Protein AF-0000000068884501 (afdb_homodimer)

Sequence (210 aa):
MEGAQFRGKSGLLCRYDFVLPFTSKQTERFCTSITRPSQRLISSTLFSWEDTQTARKTPSELVVFLNDSDRRIDNQLITALEKYNAYPIKWSEREFKENLYKLASMEGAQFRGKSGLLCRYDFVLPFTSKQTERFCTSITRPSQRLISSTLFSWEDTQTARKTPSELVVFLNDSDRRIDNQLITALEKYNAYPIKWSEREFKENLYKLAS

pLDDT: mean 94.39, std 6.7, range [48.19, 98.75]

Organism: Bifidobacterium longum (strain NCC 2705) (NCBI:txid206672)

Radius of gyration: 18.55 Å; Cα contacts (8 Å, |Δi|>4): 389; chains: 2; bounding box: 30×57×46 Å

Secondary structure (DSSP, 8-state):
---EEEE-TTSPEEEESEEEPP-SS--EEEEEEESS--HHHHHHHHHHHHHHHHHH-S-EEEEEEE--SSSPPPHHHHHHHHHTTEEEEEGGGTTSHHHHHHH--/---EEEE-TTSPEEEESEEEPP-SS--EEEEEEESS--HHHHHHHHHHHHHHHHHH-S-EEEEEEE--SSSPPPHHHHHHHHHTTEEEEEGGGTTSHHHHHHH--

Nearest PDB structures (foldseek):
  4djt-assembly1_A  TM=4.435E-01  e=1.266E-01  Encephalitozoon cuniculi GB-M1
  8fij-assembly2_B  TM=5.013E-01  e=1.045E+00  Homo sapiens
  2l5o-assembly1_A  TM=4.208E-01  e=7.034E-01  Neisseria meningitidis serogroup B
  6djl-assembly3_G  TM=6.273E-01  e=4.459E+00  Homo sapiens
  6djl-assembly1_A  TM=5.681E-01  e=5.088E+00  Homo sapiens

Structure (mmCIF, N/CA/C/O backbone):
data_AF-0000000068884501-model_v1
#
loop_
_entity.id
_entity.type
_entity.pdbx_description
1 polymer 'DUF1829 domain-containing protein'
#
loop_
_atom_site.group_PDB
_atom_site.id
_atom_site.type_symbol
_atom_site.label_atom_id
_atom_site.label_alt_id
_atom_site.label_comp_id
_atom_site.label_asym_id
_atom_site.label_entity_id
_atom_site.label_seq_id
_atom_site.pdbx_PDB_ins_code
_atom_site.Cartn_x
_atom_site.Cartn_y
_atom_site.Cartn_z
_atom_site.occupancy
_atom_site.B_iso_or_equiv
_atom_site.auth_seq_id
_atom_site.auth_comp_id
_atom_site.auth_asym_id
_atom_site.auth_atom_id
_atom_site.pdbx_PDB_model_num
ATOM 1 N N . MET A 1 1 ? 11.461 23.469 0.714 1 48.19 1 MET A N 1
ATOM 2 C CA . MET A 1 1 ? 11.906 22.375 1.573 1 48.19 1 MET A CA 1
ATOM 3 C C . MET A 1 1 ? 11.969 21.062 0.797 1 48.19 1 MET A C 1
ATOM 5 O O . MET A 1 1 ? 11.078 20.766 -0.003 1 48.19 1 MET A O 1
ATOM 9 N N . GLU A 1 2 ? 13.078 20.453 0.6 1 68.56 2 GLU A N 1
ATOM 10 C CA . GLU A 1 2 ? 13.32 19.328 -0.296 1 68.56 2 GLU A CA 1
ATOM 11 C C . GLU A 1 2 ? 12.688 18.047 0.239 1 68.56 2 GLU A C 1
ATOM 13 O O . GLU A 1 2 ? 12.547 17.875 1.452 1 68.56 2 GLU A O 1
ATOM 18 N N . GLY A 1 3 ? 11.836 17.406 -0.458 1 88.38 3 GLY A N 1
ATOM 19 C CA . GLY A 1 3 ? 11.227 16.125 -0.133 1 88.38 3 GLY A CA 1
ATOM 20 C C . GLY A 1 3 ? 12.172 15.172 0.584 1 88.38 3 GLY A C 1
ATOM 21 O O . GLY A 1 3 ? 13.391 15.32 0.496 1 88.38 3 GLY A O 1
ATOM 22 N N . ALA A 1 4 ? 11.758 14.469 1.591 1 94.88 4 ALA A N 1
ATOM 23 C CA . ALA A 1 4 ? 12.508 13.461 2.336 1 94.88 4 ALA A CA 1
ATOM 24 C C . ALA A 1 4 ? 12.219 12.062 1.806 1 94.88 4 ALA A C 1
ATOM 26 O O . ALA A 1 4 ? 11.125 11.789 1.323 1 94.88 4 ALA A O 1
ATOM 27 N N . GLN A 1 5 ? 13.312 11.328 1.85 1 96.5 5 GLN A N 1
ATOM 28 C CA . GLN A 1 5 ? 13.18 9.953 1.391 1 96.5 5 GLN A CA 1
ATOM 29 C C . GLN A 1 5 ? 13.727 8.969 2.424 1 96.5 5 GLN A C 1
ATOM 31 O O . GLN A 1 5 ? 14.789 9.203 3.01 1 96.5 5 GLN A O 1
ATOM 36 N N . PHE A 1 6 ? 13.023 7.938 2.646 1 96.38 6 PHE A N 1
ATOM 37 C CA . PHE A 1 6 ? 13.414 6.895 3.59 1 96.38 6 PHE A CA 1
ATOM 38 C C . PHE A 1 6 ? 13.297 5.516 2.953 1 96.38 6 PHE A C 1
ATOM 40 O O . PHE A 1 6 ? 12.445 5.293 2.096 1 96.38 6 PHE A O 1
ATOM 47 N N . ARG A 1 7 ? 14.125 4.562 3.346 1 97 7 ARG A N 1
ATOM 48 C CA . ARG A 1 7 ? 14 3.18 2.896 1 97 7 ARG A CA 1
ATOM 49 C C . ARG A 1 7 ? 13.141 2.367 3.854 1 97 7 ARG A C 1
ATOM 51 O O . ARG A 1 7 ? 13.406 2.318 5.055 1 97 7 ARG A O 1
ATOM 58 N N . GLY A 1 8 ? 12.086 1.786 3.287 1 97.12 8 GLY A N 1
ATOM 59 C CA . GLY A 1 8 ? 11.211 0.971 4.117 1 97.12 8 GLY A CA 1
ATOM 60 C C . GLY A 1 8 ? 11.727 -0.44 4.32 1 97.12 8 GLY A C 1
ATOM 61 O O . GLY A 1 8 ? 12.812 -0.786 3.844 1 97.12 8 GLY A O 1
ATOM 62 N N . LYS A 1 9 ? 10.945 -1.228 5.043 1 97.56 9 LYS A N 1
ATOM 63 C CA . LYS A 1 9 ? 11.258 -2.637 5.262 1 97.56 9 LYS A CA 1
ATOM 64 C C . LYS A 1 9 ? 11.367 -3.387 3.939 1 97.56 9 LYS A C 1
ATOM 66 O O . LYS A 1 9 ? 12.188 -4.297 3.801 1 97.56 9 LYS A O 1
ATOM 71 N N . SER A 1 10 ? 10.547 -3.035 2.963 1 97.5 10 SER A N 1
ATOM 72 C CA . SER A 1 10 ? 10.547 -3.666 1.646 1 97.5 10 SER A CA 1
ATOM 73 C C . SER A 1 10 ? 11.844 -3.383 0.896 1 97.5 10 SER A C 1
ATOM 75 O O . SER A 1 10 ? 12.164 -4.066 -0.079 1 97.5 10 SER A O 1
ATOM 77 N N . GLY A 1 11 ? 12.547 -2.391 1.308 1 97.5 11 GLY A N 1
ATOM 78 C CA . GLY A 1 11 ? 13.711 -1.906 0.578 1 97.5 11 GLY A CA 1
ATOM 79 C C . GLY A 1 11 ? 13.383 -0.794 -0.399 1 97.5 11 GLY A C 1
ATOM 80 O O . GLY A 1 11 ? 14.281 -0.173 -0.968 1 97.5 11 GLY A O 1
ATOM 81 N N . LEU A 1 12 ? 12.094 -0.487 -0.601 1 97.81 12 LEU A N 1
ATOM 82 C CA . LEU A 1 12 ? 11.688 0.585 -1.5 1 97.81 12 LEU A CA 1
ATOM 83 C C . LEU A 1 12 ? 11.891 1.949 -0.851 1 97.81 12 LEU A C 1
ATOM 85 O O . LEU A 1 12 ? 11.859 2.068 0.376 1 97.81 12 LEU A O 1
ATOM 89 N N . LEU A 1 13 ? 12.07 2.924 -1.696 1 97.12 13 LEU A N 1
ATOM 90 C CA . LEU A 1 13 ? 12.18 4.293 -1.208 1 97.12 13 LEU A CA 1
ATOM 91 C C . LEU A 1 13 ? 10.797 4.898 -0.975 1 97.12 13 LEU A C 1
ATOM 93 O O . LEU A 1 13 ? 9.938 4.852 -1.858 1 97.12 13 LEU A O 1
ATOM 97 N N . CYS A 1 14 ? 10.625 5.363 0.245 1 98 14 CYS A N 1
ATOM 98 C CA . CYS A 1 14 ? 9.391 6.039 0.629 1 98 14 CYS A CA 1
ATOM 99 C C . CYS A 1 14 ? 9.594 7.551 0.687 1 98 14 CYS A C 1
ATOM 101 O O . CYS A 1 14 ? 10.422 8.039 1.448 1 98 14 CYS A O 1
ATOM 103 N N . ARG A 1 15 ? 8.805 8.234 -0.091 1 97.75 15 ARG A N 1
ATOM 104 C CA . ARG A 1 15 ? 9.008 9.672 -0.22 1 97.75 15 ARG A CA 1
ATOM 105 C C . ARG A 1 15 ? 7.918 10.445 0.516 1 97.75 15 ARG A C 1
ATOM 107 O O . ARG A 1 15 ? 6.742 10.07 0.469 1 97.75 15 ARG A O 1
ATOM 114 N N . TYR A 1 16 ? 8.391 11.492 1.136 1 98.19 16 TYR A N 1
ATOM 115 C CA . TYR A 1 16 ? 7.504 12.43 1.822 1 98.19 16 TYR A CA 1
ATOM 116 C C . TYR A 1 16 ? 7.82 13.867 1.433 1 98.19 16 TYR A C 1
ATOM 118 O O . TYR A 1 16 ? 8.945 14.18 1.041 1 98.19 16 TYR A O 1
ATOM 126 N N . ASP A 1 17 ? 6.816 14.68 1.492 1 97.62 17 ASP A N 1
ATOM 127 C CA . ASP A 1 17 ? 7.039 16.078 1.138 1 97.62 17 ASP A CA 1
ATOM 128 C C . ASP A 1 17 ? 7.949 16.766 2.152 1 97.62 17 ASP A C 1
ATOM 130 O O . ASP A 1 17 ? 8.859 17.5 1.776 1 97.62 17 ASP A O 1
ATOM 134 N N . PHE A 1 18 ? 7.746 16.594 3.422 1 96.5 18 PHE A N 1
ATOM 135 C CA . PHE A 1 18 ? 8.625 17.078 4.48 1 96.5 18 PHE A CA 1
ATOM 136 C C . PHE A 1 18 ? 8.375 16.312 5.781 1 96.5 18 PHE A C 1
ATOM 138 O O . PHE A 1 18 ? 7.398 15.562 5.887 1 96.5 18 PHE A O 1
ATOM 145 N N . VAL A 1 19 ? 9.344 16.422 6.672 1 96.12 19 VAL A N 1
ATOM 146 C CA . VAL A 1 19 ? 9.273 15.789 7.984 1 96.12 19 VAL A CA 1
ATOM 147 C C . VAL A 1 19 ? 9.445 16.844 9.078 1 96.12 19 VAL A C 1
ATOM 149 O O . VAL A 1 19 ? 10.398 17.625 9.047 1 96.12 19 VAL A O 1
ATOM 152 N N . LEU A 1 20 ? 8.469 16.891 9.984 1 94.75 20 LEU A N 1
ATOM 153 C CA . LEU A 1 20 ? 8.547 17.781 11.141 1 94.75 20 LEU A CA 1
ATOM 154 C C . LEU A 1 20 ? 9.062 17.031 12.367 1 94.75 20 LEU A C 1
ATOM 156 O O . LEU A 1 20 ? 8.523 15.984 12.734 1 94.75 20 LEU A O 1
ATOM 160 N N . PRO A 1 21 ? 10.117 17.578 13.008 1 92.69 21 PRO A N 1
ATOM 161 C CA . PRO A 1 21 ? 10.688 16.891 14.172 1 92.69 21 PRO A CA 1
ATOM 162 C C . PRO A 1 21 ? 9.766 16.906 15.383 1 92.69 21 PRO A C 1
ATOM 164 O O . PRO A 1 21 ? 8.789 17.672 15.406 1 92.69 21 PRO A O 1
ATOM 167 N N . PHE A 1 22 ? 10.094 16.016 16.344 1 90.19 22 PHE A N 1
ATOM 168 C CA . PHE A 1 22 ? 9.359 15.969 17.609 1 90.19 22 PHE A CA 1
ATOM 169 C C . PHE A 1 22 ? 9.461 17.297 18.344 1 90.19 22 PHE A C 1
ATOM 171 O O . PHE A 1 22 ? 10.461 18 18.219 1 90.19 22 PHE A O 1
ATOM 178 N N . THR A 1 23 ? 8.438 17.656 18.938 1 89 23 THR A N 1
ATOM 179 C CA . THR A 1 23 ? 8.406 18.75 19.891 1 89 23 THR A CA 1
ATOM 180 C C . THR A 1 23 ? 7.938 18.281 21.25 1 89 23 THR A C 1
ATOM 182 O O . THR A 1 23 ? 7.727 17.078 21.453 1 89 23 THR A O 1
ATOM 185 N N . SER A 1 24 ? 7.922 19.125 22.312 1 88.81 24 SER A N 1
ATOM 186 C CA . SER A 1 24 ? 7.434 18.766 23.641 1 88.81 24 SER A CA 1
ATOM 187 C C . SER A 1 24 ? 5.98 18.297 23.578 1 88.81 24 SER A C 1
ATOM 189 O O . SER A 1 24 ? 5.523 17.562 24.453 1 88.81 24 SER A O 1
ATOM 191 N N . LYS A 1 25 ? 5.297 18.656 22.531 1 86.69 25 LYS A N 1
ATOM 192 C CA . LYS A 1 25 ? 3.859 18.422 22.484 1 86.69 25 LYS A CA 1
ATOM 193 C C . LYS A 1 25 ? 3.51 17.422 21.375 1 86.69 25 LYS A C 1
ATOM 195 O O . LYS A 1 25 ? 2.41 16.859 21.359 1 86.69 25 LYS A O 1
ATOM 200 N N . GLN A 1 26 ? 4.457 17.312 20.406 1 89.94 26 GLN A N 1
ATOM 201 C CA . GLN A 1 26 ? 4.117 16.531 19.234 1 89.94 26 GLN A CA 1
ATOM 202 C C . GLN A 1 26 ? 5.23 15.539 18.891 1 89.94 26 GLN A C 1
ATOM 204 O O . GLN A 1 26 ? 6.414 15.883 18.969 1 89.94 26 GLN A O 1
ATOM 209 N N . THR A 1 27 ? 4.766 14.391 18.422 1 92 27 THR A N 1
ATOM 210 C CA . THR A 1 27 ? 5.723 13.422 17.906 1 92 27 THR A CA 1
ATOM 211 C C . THR A 1 27 ? 6.23 13.852 16.531 1 92 27 THR A C 1
ATOM 213 O O . THR A 1 27 ? 5.832 14.891 16 1 92 27 THR A O 1
ATOM 216 N N . GLU A 1 28 ? 7.184 13.102 16.016 1 95 28 GLU A N 1
ATOM 217 C CA . GLU A 1 28 ? 7.641 13.336 14.648 1 95 28 GLU A CA 1
ATOM 218 C C . GLU A 1 28 ? 6.508 13.133 13.648 1 95 28 GLU A C 1
ATOM 220 O O . GLU A 1 28 ? 5.723 12.188 13.773 1 95 28 GLU A O 1
ATOM 225 N N . ARG A 1 29 ? 6.465 14.062 12.656 1 95.88 29 ARG A N 1
ATOM 226 C CA . ARG A 1 29 ? 5.363 13.984 11.703 1 95.88 29 ARG A CA 1
ATOM 227 C C . ARG A 1 29 ? 5.883 13.953 10.266 1 95.88 29 ARG A C 1
ATOM 229 O O . ARG A 1 29 ? 6.629 14.836 9.852 1 95.88 29 ARG A O 1
ATOM 236 N N . PHE A 1 30 ? 5.539 12.867 9.625 1 97.44 30 PHE A N 1
ATOM 237 C CA . PHE A 1 30 ? 5.77 12.789 8.188 1 97.44 30 PHE A CA 1
ATOM 238 C C . PHE A 1 30 ? 4.605 13.406 7.418 1 97.44 30 PHE A C 1
ATOM 240 O O . PHE A 1 30 ? 3.443 13.133 7.715 1 97.44 30 PHE A O 1
ATOM 247 N N . CYS A 1 31 ? 4.918 14.312 6.418 1 98 31 CYS A N 1
ATOM 248 C CA . CYS A 1 31 ? 3.861 15.016 5.703 1 98 31 CYS A CA 1
ATOM 249 C C . CYS A 1 31 ? 3.928 14.734 4.207 1 98 31 CYS A C 1
ATOM 251 O O . CYS A 1 31 ? 5.008 14.766 3.613 1 98 31 CYS A O 1
ATOM 253 N N . THR A 1 32 ? 2.812 14.398 3.65 1 98.25 32 THR A N 1
ATOM 254 C CA . THR A 1 32 ? 2.707 14.211 2.207 1 98.25 32 THR A CA 1
ATOM 255 C C . THR A 1 32 ? 1.359 14.719 1.697 1 98.25 32 THR A C 1
ATOM 257 O O . THR A 1 32 ? 0.456 15 2.486 1 98.25 32 THR A O 1
ATOM 260 N N . SER A 1 33 ? 1.266 14.844 0.362 1 97.88 33 SER A N 1
ATOM 261 C CA . SER A 1 33 ? 0.029 15.328 -0.247 1 97.88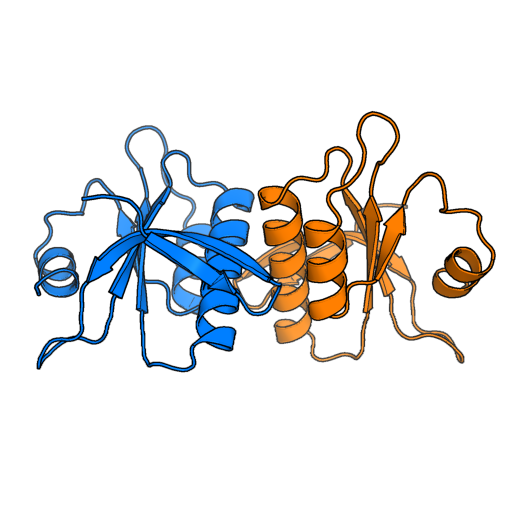 33 SER A CA 1
ATOM 262 C C . SER A 1 33 ? -0.403 14.43 -1.401 1 97.88 33 SER A C 1
ATOM 264 O O . SER A 1 33 ? 0.437 13.836 -2.084 1 97.88 33 SER A O 1
ATOM 266 N N . ILE A 1 34 ? -1.7 14.305 -1.556 1 97.81 34 ILE A N 1
ATOM 267 C CA . ILE A 1 34 ? -2.285 13.594 -2.684 1 97.81 34 ILE A CA 1
ATOM 268 C C . ILE A 1 34 ? -3.193 14.531 -3.477 1 97.81 34 ILE A C 1
ATOM 270 O O . ILE A 1 34 ? -4.238 14.961 -2.98 1 97.81 34 ILE A O 1
ATOM 274 N N . THR A 1 35 ? -2.877 14.828 -4.66 1 95.81 35 THR A N 1
ATOM 275 C CA . THR A 1 35 ? -3.564 15.812 -5.48 1 95.81 35 THR A CA 1
ATOM 276 C C . THR A 1 35 ? -4.863 15.242 -6.039 1 95.81 35 THR A C 1
ATOM 278 O O . THR A 1 35 ? -5.844 15.969 -6.211 1 95.81 35 THR A O 1
ATOM 281 N N . ARG A 1 36 ? -4.906 14.023 -6.492 1 96.19 36 ARG A N 1
ATOM 282 C CA . ARG A 1 36 ? -6.094 13.328 -6.98 1 96.19 36 ARG A CA 1
ATOM 283 C C . ARG A 1 36 ? -6.352 12.055 -6.188 1 96.19 36 ARG A C 1
ATOM 285 O O . ARG A 1 36 ? -6.02 10.953 -6.645 1 96.19 36 ARG A O 1
ATOM 292 N N . PRO A 1 37 ? -7.027 12.25 -5.016 1 96.75 37 PRO A N 1
ATOM 293 C CA . PRO A 1 37 ? -7.211 11.094 -4.129 1 96.75 37 PRO A CA 1
ATOM 294 C C . PRO A 1 37 ? -7.98 9.961 -4.797 1 96.75 37 PRO A C 1
ATOM 296 O O . PRO A 1 37 ? -9.055 10.18 -5.355 1 96.75 37 PRO A O 1
ATOM 299 N N . SER A 1 38 ? -7.445 8.859 -4.863 1 96.81 38 SER A N 1
ATOM 300 C CA . SER A 1 38 ? -8.023 7.598 -5.324 1 96.81 38 SER A CA 1
ATOM 301 C C . SER A 1 38 ? -7.641 6.445 -4.402 1 96.81 38 SER A C 1
ATOM 303 O O . SER A 1 38 ? -6.758 6.586 -3.555 1 96.81 38 SER A O 1
ATOM 305 N N . GLN A 1 39 ? -8.336 5.391 -4.484 1 97.38 39 GLN A N 1
ATOM 306 C CA . GLN A 1 39 ? -8.023 4.25 -3.629 1 97.38 39 GLN A CA 1
ATOM 307 C C . GLN A 1 39 ? -6.594 3.773 -3.842 1 97.38 39 GLN A C 1
ATOM 309 O O . GLN A 1 39 ? -5.902 3.416 -2.885 1 97.38 39 GLN A O 1
ATOM 314 N N . ARG A 1 40 ? -6.164 3.754 -5.047 1 96.94 40 ARG A N 1
ATOM 315 C CA . ARG A 1 40 ? -4.812 3.309 -5.363 1 96.94 40 ARG A CA 1
ATOM 316 C C . ARG A 1 40 ?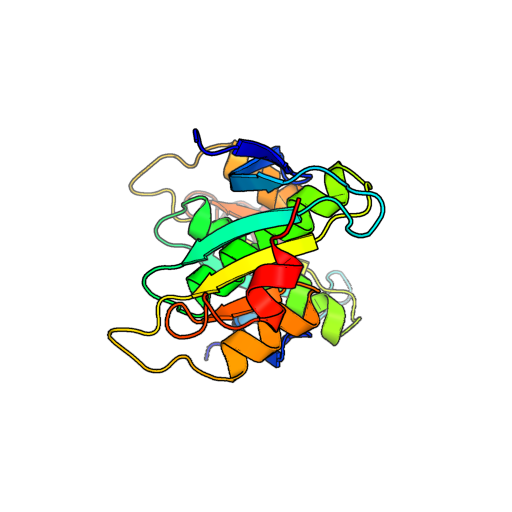 -3.771 4.199 -4.691 1 96.94 40 ARG A C 1
ATOM 318 O O . ARG A 1 40 ? -2.82 3.699 -4.082 1 96.94 40 ARG A O 1
ATOM 325 N N . LEU A 1 41 ? -3.945 5.477 -4.82 1 97.81 41 LEU A N 1
ATOM 326 C CA . LEU A 1 41 ? -2.98 6.414 -4.258 1 97.81 41 LEU A CA 1
ATOM 327 C C . LEU A 1 41 ? -2.984 6.348 -2.734 1 97.81 41 LEU A C 1
ATOM 329 O O . LEU A 1 41 ? -1.928 6.414 -2.104 1 97.81 41 LEU A O 1
ATOM 333 N N . ILE A 1 42 ? -4.18 6.184 -2.174 1 98.62 42 ILE A N 1
ATOM 334 C CA . ILE A 1 42 ? -4.301 6.047 -0.725 1 98.62 42 ILE A CA 1
ATOM 335 C C . ILE A 1 42 ? -3.613 4.762 -0.271 1 98.62 42 ILE A C 1
ATOM 337 O O . ILE A 1 42 ? -2.832 4.77 0.684 1 98.62 42 ILE A O 1
ATOM 341 N N . SER A 1 43 ? -3.881 3.717 -0.998 1 98.69 43 SER A N 1
ATOM 342 C CA . SER A 1 43 ? -3.27 2.43 -0.68 1 98.69 43 SER A CA 1
ATOM 343 C C . SER A 1 43 ? -1.748 2.506 -0.754 1 98.69 43 SER A C 1
ATOM 345 O O . SER A 1 43 ? -1.053 2.045 0.154 1 98.69 43 SER A O 1
ATOM 347 N N . SER A 1 44 ? -1.238 3.053 -1.805 1 98.5 44 SER A N 1
ATOM 348 C CA . SER A 1 44 ? 0.207 3.178 -1.96 1 98.5 44 SER A CA 1
ATOM 349 C C . SER A 1 44 ? 0.81 4.035 -0.852 1 98.5 44 SER A C 1
ATOM 351 O O . SER A 1 44 ? 1.882 3.721 -0.331 1 98.5 44 SER A O 1
ATOM 353 N N . THR A 1 45 ? 0.177 5.121 -0.524 1 98.69 45 THR A N 1
ATOM 354 C CA . THR A 1 45 ? 0.62 6.016 0.539 1 98.69 45 THR A CA 1
ATOM 355 C C . THR A 1 45 ? 0.645 5.289 1.881 1 98.69 45 THR A C 1
ATOM 357 O O . THR A 1 45 ? 1.628 5.375 2.619 1 98.69 45 THR A O 1
ATOM 360 N N . LEU A 1 46 ? -0.44 4.547 2.154 1 98.75 46 LEU A N 1
ATOM 361 C CA . LEU A 1 46 ? -0.532 3.82 3.416 1 98.75 46 LEU A CA 1
ATOM 362 C C . LEU A 1 46 ? 0.513 2.711 3.48 1 98.75 46 LEU A C 1
ATOM 364 O O . LEU A 1 46 ? 1.085 2.451 4.539 1 98.75 46 LEU A O 1
ATOM 368 N N . PHE A 1 47 ? 0.757 2.107 2.385 1 98.69 47 PHE A N 1
ATOM 369 C CA . PHE A 1 47 ? 1.822 1.112 2.363 1 98.69 47 PHE A CA 1
ATOM 370 C C . PHE A 1 47 ? 3.164 1.75 2.701 1 98.69 47 PHE A C 1
ATOM 372 O O . PHE A 1 47 ? 3.898 1.25 3.557 1 98.69 47 PHE A O 1
ATOM 379 N N . SER A 1 48 ? 3.455 2.82 1.944 1 98.5 48 SER A N 1
ATOM 380 C CA . SER A 1 48 ? 4.715 3.514 2.191 1 98.5 48 SER A CA 1
ATOM 381 C C . SER A 1 48 ? 4.867 3.877 3.666 1 98.5 48 SER A C 1
ATOM 383 O O . SER A 1 48 ? 5.949 3.736 4.234 1 98.5 48 SER A O 1
ATOM 385 N N . TRP A 1 49 ? 3.824 4.273 4.242 1 98.06 49 TRP A N 1
ATOM 386 C CA . TRP A 1 49 ? 3.84 4.68 5.641 1 98.06 49 TRP A CA 1
ATOM 387 C C . TRP A 1 49 ? 4.105 3.484 6.551 1 98.06 49 TRP A C 1
ATOM 389 O O . TRP A 1 49 ? 5.008 3.525 7.395 1 98.06 49 TRP A O 1
ATOM 399 N N . GLU A 1 50 ? 3.361 2.402 6.383 1 97.5 50 GLU A N 1
ATOM 400 C CA . GLU A 1 50 ? 3.559 1.196 7.18 1 97.5 50 GLU A CA 1
ATOM 401 C C . GLU A 1 50 ? 4.961 0.629 6.988 1 97.5 50 GLU A C 1
ATOM 403 O O . GLU A 1 50 ? 5.605 0.208 7.949 1 97.5 50 GLU A O 1
ATOM 408 N N . ASP A 1 51 ? 5.355 0.658 5.766 1 97.81 51 ASP A N 1
ATOM 409 C CA . ASP A 1 51 ? 6.676 0.151 5.391 1 97.81 51 ASP A CA 1
ATOM 410 C C . ASP A 1 51 ? 7.781 0.939 6.086 1 97.81 51 ASP A C 1
ATOM 412 O O . ASP A 1 51 ? 8.734 0.355 6.602 1 97.81 51 ASP A O 1
ATOM 416 N N . THR A 1 52 ? 7.676 2.229 6.086 1 97.5 52 THR A N 1
ATOM 417 C CA . THR A 1 52 ? 8.609 3.125 6.754 1 97.5 52 THR A CA 1
ATOM 418 C C . THR A 1 52 ? 8.609 2.893 8.258 1 97.5 52 THR A C 1
ATOM 420 O O . THR A 1 52 ? 9.664 2.766 8.883 1 97.5 52 THR A O 1
ATOM 423 N N . GLN A 1 53 ? 7.438 2.807 8.82 1 95.88 53 GLN A N 1
ATOM 424 C CA . GLN A 1 53 ? 7.293 2.66 10.266 1 95.88 53 GLN A CA 1
ATOM 425 C C . GLN A 1 53 ? 7.91 1.354 10.75 1 95.88 53 GLN A C 1
ATOM 427 O O . GLN A 1 53 ? 8.555 1.318 11.805 1 95.88 53 GLN A O 1
ATOM 432 N N . THR A 1 54 ? 7.68 0.333 10.008 1 95.38 54 THR A N 1
ATOM 433 C CA . THR A 1 54 ? 8.188 -0.98 10.391 1 95.38 54 THR A CA 1
ATOM 434 C C . THR A 1 54 ? 9.711 -0.994 10.391 1 95.38 54 THR A C 1
ATOM 436 O O . THR A 1 54 ? 10.328 -1.686 11.203 1 95.38 54 THR A O 1
ATOM 439 N N . ALA A 1 55 ? 10.273 -0.211 9.555 1 95.5 55 ALA A N 1
ATOM 440 C CA . ALA A 1 55 ? 11.734 -0.172 9.445 1 95.5 55 ALA A CA 1
ATOM 441 C C . ALA A 1 55 ? 12.336 0.722 10.523 1 95.5 55 ALA A C 1
ATOM 443 O O . ALA A 1 55 ? 13.492 0.528 10.922 1 95.5 55 ALA A O 1
ATOM 444 N N . ARG A 1 56 ? 11.773 1.806 10.984 1 90.81 56 ARG A N 1
ATOM 445 C CA . ARG A 1 56 ? 12.344 2.83 11.852 1 90.81 56 ARG A CA 1
ATOM 446 C C . ARG A 1 56 ? 11.922 2.613 13.305 1 90.81 56 ARG A C 1
ATOM 448 O O . ARG A 1 56 ? 12.656 2.977 14.227 1 90.81 56 ARG A O 1
ATOM 455 N N . LYS A 1 57 ? 10.953 2.141 13.656 1 86.25 57 LYS A N 1
ATOM 456 C CA . LYS A 1 57 ? 10.422 1.828 14.977 1 86.25 57 LYS A CA 1
ATOM 457 C C . LYS A 1 57 ? 10.398 3.066 15.867 1 86.25 57 LYS A C 1
ATOM 459 O O . LYS A 1 57 ? 10.594 2.969 17.078 1 86.25 57 LYS A O 1
ATOM 464 N N . THR A 1 58 ? 10.453 4.336 15.523 1 88.94 58 THR A N 1
ATOM 465 C CA . THR A 1 58 ? 10.281 5.586 16.25 1 88.94 58 THR A CA 1
ATOM 466 C C . THR A 1 58 ? 8.828 6.047 16.203 1 88.94 58 THR A C 1
ATOM 468 O O . THR A 1 58 ? 8.188 5.984 15.148 1 88.94 58 THR A O 1
ATOM 471 N N . PRO A 1 59 ? 8.367 6.379 17.344 1 91.12 59 PRO A N 1
ATOM 472 C CA . PRO A 1 59 ? 6.996 6.891 17.328 1 91.12 59 PRO A CA 1
ATOM 473 C C . PRO A 1 59 ? 6.824 8.078 16.391 1 91.12 59 PRO A C 1
ATOM 475 O O . PRO A 1 59 ? 7.488 9.109 16.547 1 91.12 59 PRO A O 1
ATOM 478 N N . SER A 1 60 ? 6.125 7.945 15.344 1 94.56 60 SER A N 1
ATOM 479 C CA . SER A 1 60 ? 5.859 8.969 14.344 1 94.56 60 SER A CA 1
ATOM 480 C C . SER A 1 60 ? 4.418 8.898 13.844 1 94.56 60 SER A C 1
ATOM 482 O O . SER A 1 60 ? 3.711 7.926 14.109 1 94.56 60 SER A O 1
ATOM 484 N N . GLU A 1 61 ? 4.004 9.992 13.219 1 95.31 61 GLU A N 1
ATOM 485 C CA . GLU A 1 61 ? 2.678 10.047 12.602 1 95.31 61 GLU A CA 1
ATOM 486 C C . GLU A 1 61 ? 2.76 10.539 11.164 1 95.31 61 GLU A C 1
ATOM 488 O O . GLU A 1 61 ? 3.67 11.289 10.805 1 95.31 61 GLU A O 1
ATOM 493 N N . LEU A 1 62 ? 1.818 10.07 10.422 1 98.06 62 LEU A N 1
ATOM 494 C CA . LEU A 1 62 ? 1.698 10.562 9.055 1 98.06 62 LEU A CA 1
ATOM 495 C C . LEU A 1 62 ? 0.564 11.578 8.938 1 98.06 62 LEU A C 1
ATOM 497 O O . LEU A 1 62 ? -0.525 11.359 9.469 1 98.06 62 LEU A O 1
ATOM 501 N N . VAL A 1 63 ? 0.865 12.695 8.32 1 98.12 63 VAL A N 1
ATOM 502 C CA . VAL A 1 63 ? -0.143 13.688 7.949 1 98.12 63 VAL A CA 1
ATOM 503 C C . VAL A 1 63 ? -0.3 13.719 6.43 1 98.12 63 VAL A C 1
ATOM 505 O O . VAL A 1 63 ? 0.68 13.898 5.703 1 98.12 63 VAL A O 1
ATOM 508 N N . VAL A 1 64 ? -1.573 13.547 5.977 1 98.62 64 VAL A N 1
ATOM 509 C CA . VAL A 1 64 ? -1.815 13.5 4.535 1 98.62 64 VAL A CA 1
ATOM 510 C C . VAL A 1 64 ? -2.744 14.641 4.129 1 98.62 64 VAL A C 1
ATOM 512 O O . VAL A 1 64 ? -3.896 14.695 4.566 1 98.62 64 VAL A O 1
ATOM 515 N N . PHE A 1 65 ? -2.217 15.477 3.287 1 98.12 65 PHE A N 1
ATOM 516 C CA . PHE A 1 65 ? -3.041 16.531 2.697 1 98.12 65 PHE A CA 1
ATOM 517 C C . PHE A 1 65 ? -3.756 16.016 1.452 1 98.12 65 PHE A C 1
ATOM 519 O O . PHE A 1 65 ? -3.127 15.445 0.558 1 98.12 65 PHE A O 1
ATOM 526 N N . LEU A 1 66 ? -5.09 16.188 1.433 1 98.25 66 LEU A N 1
ATOM 527 C CA . LEU A 1 66 ? -5.902 15.695 0.325 1 98.25 66 LEU A CA 1
ATOM 528 C C . LEU A 1 66 ? -6.508 16.859 -0.458 1 98.25 66 LEU A C 1
ATOM 530 O O . LEU A 1 66 ? -7.203 17.703 0.112 1 98.25 66 LEU A O 1
ATOM 534 N N . ASN A 1 67 ? -6.207 16.859 -1.729 1 97.38 67 ASN A N 1
ATOM 535 C CA . ASN A 1 67 ? -6.816 17.875 -2.58 1 97.38 67 ASN A CA 1
ATOM 536 C C . ASN A 1 67 ? -8.312 17.641 -2.76 1 97.38 67 ASN A C 1
ATOM 538 O O . ASN A 1 67 ? -8.719 16.594 -3.275 1 97.38 67 ASN A O 1
ATOM 542 N N . ASP A 1 68 ? -9.125 18.484 -2.346 1 96.44 68 ASP A N 1
ATOM 543 C CA . ASP A 1 68 ? -10.578 18.359 -2.447 1 96.44 68 ASP A CA 1
ATOM 544 C C . ASP A 1 68 ? -11.172 19.453 -3.32 1 96.44 68 ASP A C 1
ATOM 546 O O . ASP A 1 68 ? -12.367 19.75 -3.229 1 96.44 68 ASP A O 1
ATOM 550 N N . SER A 1 69 ? -10.336 20.109 -4.09 1 93.75 69 SER A N 1
ATOM 551 C CA . SER A 1 69 ? -10.766 21.266 -4.875 1 93.75 69 SER A CA 1
ATOM 552 C C . SER A 1 69 ? -11.664 20.844 -6.035 1 93.75 69 SER A C 1
ATOM 554 O O . SER A 1 69 ? -12.672 21.484 -6.309 1 93.75 69 SER A O 1
ATOM 556 N N . ASP A 1 70 ? -11.352 19.734 -6.777 1 90.94 70 ASP A N 1
ATOM 557 C CA . ASP A 1 70 ? -12.055 19.328 -7.988 1 90.94 70 ASP A CA 1
ATOM 558 C C . ASP A 1 70 ? -13.141 18.297 -7.68 1 90.94 70 ASP A C 1
ATOM 560 O O . ASP A 1 70 ? -14.117 18.188 -8.422 1 90.94 70 ASP A O 1
ATOM 564 N N . ARG A 1 71 ? -12.945 17.562 -6.746 1 90.75 71 ARG A N 1
ATOM 565 C CA . ARG A 1 71 ? -13.883 16.484 -6.422 1 90.75 71 ARG A CA 1
ATOM 566 C C . ARG A 1 71 ? -13.945 16.25 -4.914 1 90.75 71 ARG A C 1
ATOM 568 O O . ARG A 1 71 ? -12.953 16.453 -4.211 1 90.75 71 ARG A O 1
ATOM 575 N N . ARG A 1 72 ? -15.211 15.883 -4.559 1 93.88 72 ARG A N 1
ATOM 576 C CA . ARG A 1 72 ? -15.359 15.453 -3.168 1 93.88 72 ARG A CA 1
ATOM 577 C C . ARG A 1 72 ? -14.555 14.188 -2.898 1 93.88 72 ARG A C 1
ATOM 579 O O . ARG A 1 72 ? -14.477 13.297 -3.752 1 93.88 72 ARG A O 1
ATOM 586 N N . ILE A 1 73 ? -14.07 14.133 -1.687 1 95.94 73 ILE A N 1
ATOM 587 C CA . ILE A 1 73 ? -13.289 12.969 -1.308 1 95.94 73 ILE A CA 1
ATOM 588 C C . ILE A 1 73 ? -14.203 11.898 -0.721 1 95.94 73 ILE A C 1
ATOM 590 O O . ILE A 1 73 ? -15.023 12.188 0.155 1 95.94 73 ILE A O 1
ATOM 594 N N . ASP A 1 74 ? -14.109 10.703 -1.243 1 95.81 74 ASP A N 1
ATOM 595 C CA . ASP A 1 74 ? -14.867 9.57 -0.715 1 95.81 74 ASP A CA 1
ATOM 596 C C . ASP A 1 74 ? -14.547 9.336 0.759 1 95.81 74 ASP A C 1
ATOM 598 O O . ASP A 1 74 ? -13.375 9.227 1.136 1 95.81 74 ASP A O 1
ATOM 602 N N . ASN A 1 75 ? -15.555 9.258 1.583 1 96.62 75 ASN A N 1
ATOM 603 C CA . ASN A 1 75 ? -15.375 9.078 3.02 1 96.62 75 ASN A CA 1
ATOM 604 C C . ASN A 1 75 ? -14.609 7.793 3.332 1 96.62 75 ASN A C 1
ATOM 606 O O . ASN A 1 75 ? -13.891 7.723 4.332 1 96.62 75 ASN A O 1
ATOM 610 N N . GLN A 1 76 ? -14.75 6.793 2.541 1 97.81 76 GLN A N 1
ATOM 611 C CA . GLN A 1 76 ? -14.039 5.535 2.76 1 97.81 76 GLN A CA 1
ATOM 612 C C . GLN A 1 76 ? -12.531 5.742 2.713 1 97.81 76 GLN A C 1
ATOM 614 O O . GLN A 1 76 ? -11.789 5.074 3.434 1 97.81 76 GLN A O 1
ATOM 619 N N . LEU A 1 77 ? -12.109 6.652 1.88 1 98.31 77 LEU A N 1
ATOM 620 C CA . LEU A 1 77 ? -10.68 6.949 1.78 1 98.31 77 LEU A CA 1
ATOM 621 C C . LEU A 1 77 ? -10.18 7.625 3.051 1 98.31 77 LEU A C 1
ATOM 623 O O . LEU A 1 77 ? -9.102 7.297 3.549 1 98.31 77 LEU A O 1
ATOM 627 N N . ILE A 1 78 ? -11 8.523 3.555 1 98.12 78 ILE A N 1
ATOM 628 C CA . ILE A 1 78 ? -10.672 9.219 4.797 1 98.12 78 ILE A CA 1
ATOM 629 C C . ILE A 1 78 ? -10.609 8.211 5.945 1 98.12 78 ILE A C 1
ATOM 631 O O . ILE A 1 78 ? -9.648 8.203 6.715 1 98.12 78 ILE A O 1
ATOM 635 N N . THR A 1 79 ? -11.586 7.395 6.031 1 98.25 79 THR A N 1
ATOM 636 C CA . THR A 1 79 ? -11.664 6.387 7.082 1 98.25 79 THR A CA 1
ATOM 637 C C . THR A 1 79 ? -10.469 5.438 7.012 1 98.25 79 THR A C 1
ATOM 639 O O . THR A 1 79 ? -9.922 5.043 8.047 1 98.25 79 THR A O 1
ATOM 642 N N . ALA A 1 80 ? -10.055 5.07 5.82 1 98.62 80 ALA A N 1
ATOM 643 C CA . ALA A 1 80 ? -8.906 4.188 5.637 1 98.62 80 ALA A CA 1
ATOM 644 C C . ALA A 1 80 ? -7.637 4.809 6.215 1 98.62 80 ALA A C 1
ATOM 646 O O . ALA A 1 80 ? -6.871 4.145 6.914 1 98.62 80 ALA A O 1
ATOM 647 N N . LEU A 1 81 ? -7.418 6.062 5.93 1 98.62 81 LEU A N 1
ATOM 648 C CA . LEU A 1 81 ? -6.262 6.777 6.469 1 98.62 81 LEU A CA 1
ATOM 649 C C . LEU A 1 81 ? -6.277 6.758 7.996 1 98.62 81 LEU A C 1
ATOM 651 O O . LEU A 1 81 ? -5.262 6.449 8.625 1 98.62 81 LEU A O 1
ATOM 655 N N . GLU A 1 82 ? -7.418 6.992 8.508 1 97.81 82 GLU A N 1
ATOM 656 C CA . GLU A 1 82 ? -7.555 7.074 9.953 1 97.81 82 GLU A CA 1
ATOM 657 C C . GLU A 1 82 ? -7.324 5.719 10.609 1 97.81 82 GLU A C 1
ATOM 659 O O . GLU A 1 82 ? -6.738 5.637 11.695 1 97.81 82 GLU A O 1
ATOM 664 N N . LYS A 1 83 ? -7.738 4.676 10.023 1 97.44 83 LYS A N 1
ATOM 665 C CA . LYS A 1 83 ? -7.582 3.326 10.562 1 97.44 83 LYS A CA 1
ATOM 666 C C . LYS A 1 83 ? -6.109 2.939 10.664 1 97.44 83 LYS A C 1
ATOM 668 O O . LYS A 1 83 ? -5.738 2.105 11.492 1 97.44 83 LYS A O 1
ATOM 673 N N . TYR A 1 84 ? -5.289 3.525 9.891 1 96.88 84 TYR A N 1
ATOM 674 C CA . TYR A 1 84 ? -3.861 3.225 9.898 1 96.88 84 TYR A CA 1
ATOM 675 C C . TYR A 1 84 ? -3.064 4.367 10.516 1 96.88 84 TYR A C 1
ATOM 677 O O . TYR A 1 84 ? -1.889 4.555 10.195 1 96.88 84 TYR A O 1
ATOM 685 N N . ASN A 1 85 ? -3.703 5.152 11.281 1 93.25 85 ASN A N 1
ATOM 686 C CA . ASN A 1 85 ? -3.123 6.223 12.086 1 93.25 85 ASN A CA 1
ATOM 687 C C . ASN A 1 85 ? -2.445 7.277 11.211 1 93.25 85 ASN A C 1
ATOM 689 O O . ASN A 1 85 ? -1.364 7.762 11.539 1 93.25 85 ASN A O 1
ATOM 693 N N . ALA A 1 86 ? -2.986 7.457 10.062 1 98.06 86 ALA A N 1
ATOM 694 C CA . ALA A 1 86 ? -2.652 8.594 9.219 1 98.06 86 ALA A CA 1
ATOM 695 C C . ALA A 1 86 ? -3.701 9.695 9.344 1 98.06 86 ALA A C 1
ATOM 697 O O . ALA A 1 86 ? -4.902 9.438 9.234 1 98.06 86 ALA A O 1
ATOM 698 N N . TYR A 1 87 ? -3.215 10.891 9.562 1 97.88 87 TYR A N 1
ATOM 699 C CA . TYR A 1 87 ? -4.117 12.008 9.82 1 97.88 87 TYR A CA 1
ATOM 700 C C . TYR A 1 87 ? -4.449 12.742 8.523 1 97.88 87 TYR A C 1
ATOM 702 O O . TYR A 1 87 ? -3.605 13.461 7.98 1 97.88 87 TYR A O 1
ATOM 710 N N . PRO A 1 88 ? -5.727 12.594 8.055 1 98.25 88 PRO A N 1
ATOM 711 C CA . PRO A 1 88 ? -6.094 13.273 6.812 1 98.25 88 PRO A CA 1
ATOM 712 C C . PRO A 1 88 ? -6.457 14.742 7.027 1 98.25 88 PRO A C 1
ATOM 714 O O . PRO A 1 88 ? -7.156 15.078 7.988 1 98.25 88 PRO A O 1
ATOM 717 N N . ILE A 1 89 ? -5.961 15.617 6.164 1 97.75 89 ILE A N 1
ATOM 718 C CA . ILE A 1 89 ? -6.324 17.031 6.125 1 97.75 89 ILE A CA 1
ATOM 719 C C . ILE A 1 89 ? -6.789 17.406 4.723 1 97.75 89 ILE A C 1
ATOM 721 O O . ILE A 1 89 ? -6.012 17.359 3.768 1 97.75 89 ILE A O 1
ATOM 725 N N . LYS A 1 90 ? -8.109 17.766 4.676 1 97.31 90 LYS A N 1
ATOM 726 C CA . LYS A 1 90 ? -8.57 18.344 3.408 1 97.31 90 LYS A CA 1
ATOM 727 C C . LYS A 1 90 ? -7.879 19.672 3.123 1 97.31 90 LYS A C 1
ATOM 729 O O . LYS A 1 90 ? -7.727 20.5 4.02 1 97.31 90 LYS A O 1
ATOM 734 N N . TRP A 1 91 ? -7.562 19.781 1.901 1 95.62 91 TRP A N 1
ATOM 735 C CA . TRP A 1 91 ? -6.852 21 1.536 1 95.62 91 TRP A CA 1
ATOM 736 C C . TRP A 1 91 ? -7.676 22.234 1.881 1 95.62 91 TRP A C 1
ATOM 738 O O . TRP A 1 91 ? -7.145 23.219 2.398 1 95.62 91 TRP A O 1
ATOM 748 N N . SER A 1 92 ? -8.914 22.266 1.662 1 95.56 92 SER A N 1
ATOM 749 C CA . SER A 1 92 ? -9.828 23.359 1.935 1 95.56 92 SER A CA 1
ATOM 750 C C . SER A 1 92 ? -9.906 23.656 3.43 1 95.56 92 SER A C 1
ATOM 752 O O . SER A 1 92 ? -10.375 24.734 3.832 1 95.56 92 SER A O 1
ATOM 754 N N . GLU A 1 93 ? -9.477 22.734 4.27 1 94.69 93 GLU A N 1
ATOM 755 C CA . GLU A 1 93 ? -9.586 22.875 5.719 1 94.69 93 GLU A CA 1
ATOM 756 C C . GLU A 1 93 ? -8.211 23 6.367 1 94.69 93 GLU A C 1
ATOM 758 O O . GLU A 1 93 ? -8.086 22.906 7.59 1 94.69 93 GLU A O 1
ATOM 763 N N . ARG A 1 94 ? -7.199 23.219 5.578 1 92.06 94 ARG A N 1
ATOM 764 C CA . ARG A 1 94 ? -5.828 23.156 6.066 1 92.06 94 ARG A CA 1
ATOM 765 C C . ARG A 1 94 ? -5.555 24.266 7.078 1 92.06 94 ARG A C 1
ATOM 767 O O . ARG A 1 94 ? -4.688 24.125 7.941 1 92.06 94 ARG A O 1
ATOM 774 N N . GLU A 1 95 ? -6.383 25.359 7.094 1 92.94 95 GLU A N 1
ATOM 775 C CA . GLU A 1 95 ? -6.133 26.516 7.953 1 92.94 95 GLU A CA 1
ATOM 776 C C . GLU A 1 95 ? -6.938 26.422 9.25 1 92.94 95 GLU A C 1
ATOM 778 O O . GLU A 1 95 ? -6.809 27.266 10.125 1 92.94 95 GLU A O 1
ATOM 783 N N . PHE A 1 96 ? -7.711 25.438 9.328 1 92.88 96 PHE A N 1
ATOM 784 C CA . PHE A 1 96 ? -8.453 25.266 10.57 1 92.88 96 PHE A CA 1
ATOM 785 C C . PHE A 1 96 ? -7.496 25.094 11.75 1 92.88 96 PHE A C 1
ATOM 787 O O . PHE A 1 96 ? -6.438 24.469 11.609 1 92.88 96 PHE A O 1
ATOM 794 N N . LYS A 1 97 ? -7.906 25.594 12.898 1 92.06 97 LYS A N 1
ATOM 795 C CA . LYS A 1 97 ? -7.066 25.641 14.094 1 92.06 97 LYS A CA 1
ATOM 796 C C . LYS A 1 97 ? -6.555 24.25 14.461 1 92.06 97 LYS A C 1
ATOM 798 O O . LYS A 1 97 ? -5.387 24.078 14.82 1 92.06 97 LYS A O 1
ATOM 803 N N . GLU A 1 98 ? -7.359 23.297 14.438 1 91.5 98 GLU A N 1
ATOM 804 C CA . GLU A 1 98 ? -6.988 21.922 14.797 1 91.5 98 GLU A CA 1
ATOM 805 C C . GLU A 1 98 ? -5.879 21.406 13.891 1 91.5 98 GLU A C 1
ATOM 807 O O . GLU A 1 98 ? -4.984 20.688 14.344 1 91.5 98 GLU A O 1
ATOM 812 N N . ASN A 1 99 ? -5.953 21.719 12.594 1 93.19 99 ASN A N 1
ATOM 813 C CA . ASN A 1 99 ? -4.957 21.266 11.633 1 93.19 99 ASN A CA 1
ATOM 814 C C . ASN A 1 99 ? -3.641 22.016 11.797 1 93.19 99 ASN A C 1
ATOM 816 O O . ASN A 1 99 ? -2.564 21.438 11.68 1 93.19 99 ASN A O 1
A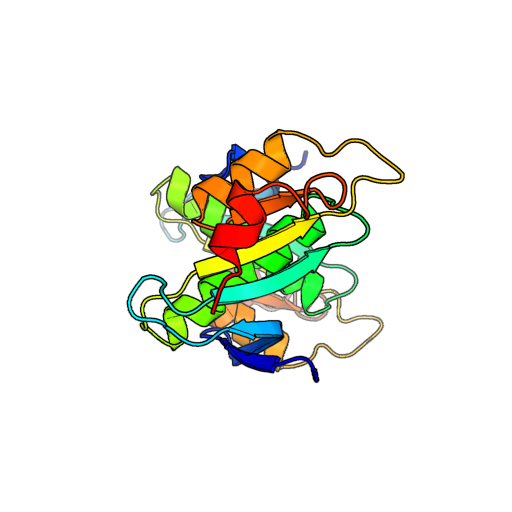TOM 820 N N . LEU A 1 100 ? -3.785 23.297 12.125 1 90.62 100 LEU A N 1
ATOM 821 C CA . LEU A 1 100 ? -2.607 24.109 12.398 1 90.62 100 LEU A CA 1
ATOM 822 C C . LEU A 1 100 ? -1.878 23.609 13.641 1 90.62 100 LEU A C 1
ATOM 824 O O . LEU A 1 100 ? -0.646 23.594 13.672 1 90.62 100 LEU A O 1
ATOM 828 N N . TYR A 1 101 ? -2.619 23.266 14.602 1 88.94 101 TYR A N 1
ATOM 829 C CA . TYR A 1 101 ? -2.031 22.719 15.828 1 88.94 101 TYR A CA 1
ATOM 830 C C . TYR A 1 101 ? -1.242 21.453 15.531 1 88.94 101 TYR A C 1
ATOM 832 O O . TYR A 1 101 ? -0.139 21.266 16.047 1 88.94 101 TYR A O 1
ATOM 840 N N . LYS A 1 102 ? -1.767 20.578 14.641 1 89.81 102 LYS A N 1
ATOM 841 C CA . LYS A 1 102 ? -1.136 19.312 14.273 1 89.81 102 LYS A CA 1
ATOM 842 C C . LYS A 1 102 ? 0.201 19.547 13.578 1 89.81 102 LYS A C 1
ATOM 844 O O . LYS A 1 102 ? 1.138 18.766 13.742 1 89.81 102 LYS A O 1
ATOM 849 N N . LEU A 1 103 ? 0.328 20.609 12.914 1 89.31 103 LEU A N 1
ATOM 850 C CA . LEU A 1 103 ? 1.527 20.906 12.133 1 89.31 103 LEU A CA 1
ATOM 851 C C . LEU A 1 103 ? 2.488 21.781 12.922 1 89.31 103 LEU A C 1
ATOM 853 O O . LEU A 1 103 ? 3.619 22.016 12.492 1 89.31 103 LEU A O 1
ATOM 857 N N . ALA A 1 104 ? 2.008 22.328 14.039 1 83.12 104 ALA A N 1
ATOM 858 C CA . ALA A 1 104 ? 2.781 23.297 14.82 1 83.12 104 ALA A CA 1
ATOM 859 C C . ALA A 1 104 ? 4.023 22.641 15.414 1 83.12 104 ALA A C 1
ATOM 861 O O . ALA A 1 104 ? 3.953 21.531 15.961 1 83.12 104 ALA A O 1
ATOM 862 N N . SER A 1 105 ? 5.305 23.016 14.938 1 67.56 105 SER A N 1
ATOM 863 C CA . SER A 1 105 ? 6.625 22.609 15.414 1 67.56 105 SER A CA 1
ATOM 864 C C . SER A 1 105 ? 6.961 23.281 16.75 1 67.56 105 SER A C 1
ATOM 866 O O . SER A 1 105 ? 6.551 24.406 17 1 67.56 105 SER A O 1
ATOM 868 N N . MET B 1 1 ? -13.219 -17.031 -14.609 1 49.81 1 MET B N 1
ATOM 869 C CA . MET B 1 1 ? -13.344 -17 -13.156 1 49.81 1 MET B CA 1
ATOM 870 C C . MET B 1 1 ? -13.469 -15.57 -12.648 1 49.81 1 MET B C 1
ATOM 872 O O . MET B 1 1 ? -12.789 -14.672 -13.148 1 49.81 1 MET B O 1
ATOM 876 N N . GLU B 1 2 ? -14.508 -15.188 -12.023 1 69.5 2 GLU B N 1
ATOM 877 C CA . GLU B 1 2 ? -14.852 -13.82 -11.664 1 69.5 2 GLU B CA 1
ATOM 878 C C . GLU B 1 2 ? -13.961 -13.305 -10.531 1 69.5 2 GLU B C 1
ATOM 880 O O . GLU B 1 2 ? -13.5 -14.094 -9.703 1 69.5 2 GLU B O 1
ATOM 885 N N . GLY B 1 3 ? -13.281 -12.25 -10.688 1 88.81 3 GLY B N 1
ATOM 886 C CA . GLY B 1 3 ? -12.477 -11.586 -9.672 1 88.81 3 GLY B CA 1
ATOM 887 C C . GLY B 1 3 ? -13.102 -11.633 -8.289 1 88.81 3 GLY B C 1
ATOM 888 O O . GLY B 1 3 ? -14.312 -11.82 -8.156 1 88.81 3 GLY B O 1
ATOM 889 N N . ALA B 1 4 ? -12.367 -11.875 -7.238 1 94.94 4 ALA B N 1
ATOM 890 C CA . ALA B 1 4 ? -12.797 -11.883 -5.844 1 94.94 4 ALA B CA 1
ATOM 891 C C . ALA B 1 4 ? -12.477 -10.555 -5.164 1 94.94 4 ALA B C 1
ATOM 893 O O . ALA B 1 4 ? -11.5 -9.891 -5.512 1 94.94 4 ALA B O 1
ATOM 894 N N . GLN B 1 5 ? -13.445 -10.242 -4.305 1 96.5 5 GLN B N 1
ATOM 895 C CA . GLN B 1 5 ? -13.258 -9 -3.562 1 96.5 5 GLN B CA 1
ATOM 896 C C . GLN B 1 5 ? -13.414 -9.227 -2.062 1 96.5 5 GLN B C 1
ATOM 898 O O . GLN B 1 5 ? -14.32 -9.945 -1.63 1 96.5 5 GLN B O 1
ATOM 903 N N . PHE B 1 6 ? -12.555 -8.656 -1.308 1 96.31 6 PHE B N 1
ATOM 904 C CA . PHE B 1 6 ? -12.578 -8.758 0.147 1 96.31 6 PHE B CA 1
ATOM 905 C C . PHE B 1 6 ? -12.461 -7.379 0.787 1 96.31 6 PHE B C 1
ATOM 907 O O . PHE B 1 6 ? -11.82 -6.48 0.234 1 96.31 6 PHE B O 1
ATOM 914 N N . ARG B 1 7 ? -13.047 -7.164 1.944 1 97 7 ARG B N 1
ATOM 915 C CA . ARG B 1 7 ? -12.883 -5.926 2.697 1 97 7 ARG B CA 1
ATOM 916 C C . ARG B 1 7 ? -11.719 -6.027 3.674 1 97 7 ARG B C 1
ATOM 918 O O . ARG B 1 7 ? -11.672 -6.941 4.5 1 97 7 ARG B O 1
ATOM 925 N N . GLY B 1 8 ? -10.781 -5.109 3.531 1 97.12 8 GLY B N 1
ATOM 926 C CA . GLY B 1 8 ? -9.633 -5.113 4.434 1 97.12 8 GLY B CA 1
ATOM 927 C C . GLY B 1 8 ? -9.914 -4.434 5.758 1 97.12 8 GLY B C 1
ATOM 928 O O . GLY B 1 8 ? -11.031 -3.971 6 1 97.12 8 GLY B O 1
ATOM 929 N N . LYS B 1 9 ? -8.891 -4.395 6.598 1 97.56 9 LYS B N 1
ATOM 930 C CA . LYS B 1 9 ? -8.984 -3.701 7.879 1 97.56 9 LYS B CA 1
ATOM 931 C C . LYS B 1 9 ? -9.32 -2.227 7.684 1 97.56 9 LYS B C 1
ATOM 933 O O . LYS B 1 9 ? -10.039 -1.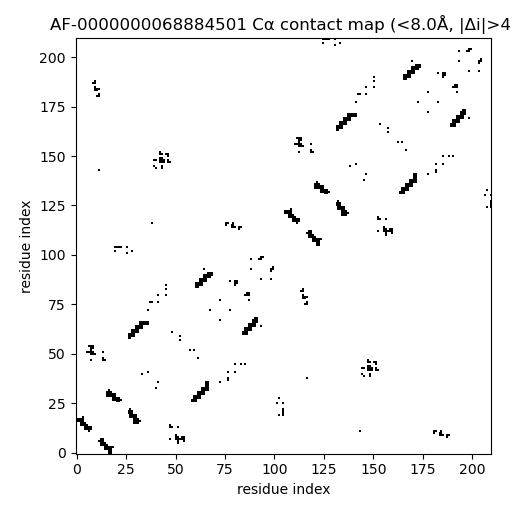636 8.492 1 97.56 9 LYS B O 1
ATOM 938 N N . SER B 1 10 ? -8.812 -1.611 6.625 1 97.5 10 SER B N 1
ATOM 939 C CA . SER B 1 10 ? -9.062 -0.207 6.316 1 97.5 10 SER B CA 1
ATOM 940 C C . SER B 1 10 ? -10.523 0.033 5.969 1 97.5 10 SER B C 1
ATOM 942 O O . SER B 1 10 ? -10.992 1.173 5.984 1 97.5 10 SER B O 1
ATOM 944 N N . GLY B 1 11 ? -11.227 -0.998 5.633 1 97.44 11 GLY B N 1
ATOM 945 C CA . GLY B 1 11 ? -12.578 -0.885 5.117 1 97.44 11 GLY B CA 1
ATOM 946 C C . GLY B 1 11 ? -12.633 -0.813 3.602 1 97.44 11 GLY B C 1
ATOM 947 O O . GLY B 1 11 ? -13.711 -0.884 3.01 1 97.44 11 GLY B O 1
ATOM 948 N N . LEU B 1 12 ? -11.477 -0.699 2.928 1 97.81 12 LEU B N 1
ATOM 949 C CA . LEU B 1 12 ? -11.43 -0.649 1.471 1 97.81 12 LEU B CA 1
ATOM 950 C C . LEU B 1 12 ? -11.633 -2.037 0.873 1 97.81 12 LEU B C 1
ATOM 952 O O . LEU B 1 12 ? -11.32 -3.045 1.511 1 97.81 12 LEU B O 1
ATOM 956 N N . LEU B 1 13 ? -12.133 -2.033 -0.331 1 97.12 13 LEU B N 1
ATOM 957 C CA . LEU B 1 13 ? -12.273 -3.293 -1.055 1 97.12 13 LEU B CA 1
ATOM 958 C C . LEU B 1 13 ? -10.961 -3.695 -1.714 1 97.12 13 LEU B C 1
ATOM 960 O O . LEU B 1 13 ? -10.344 -2.895 -2.422 1 97.12 13 LEU B O 1
ATOM 964 N N . CYS B 1 14 ? -10.547 -4.906 -1.387 1 98.06 14 CYS B N 1
ATOM 965 C CA . CYS B 1 14 ? -9.352 -5.488 -1.975 1 98.06 14 CYS B CA 1
ATOM 966 C C . CYS B 1 14 ? -9.703 -6.512 -3.045 1 98.06 14 CYS B C 1
ATOM 968 O O . CYS B 1 14 ? -10.383 -7.504 -2.76 1 98.06 14 CYS B O 1
ATOM 970 N N . ARG B 1 15 ? -9.227 -6.266 -4.219 1 97.75 15 ARG B N 1
ATOM 971 C CA . ARG B 1 15 ? -9.617 -7.105 -5.344 1 97.75 15 ARG B CA 1
ATOM 972 C C . ARG B 1 15 ? -8.477 -8.031 -5.758 1 97.75 15 ARG B C 1
ATOM 974 O O . ARG B 1 15 ? -7.316 -7.621 -5.785 1 97.75 15 ARG B O 1
ATOM 981 N N . TYR B 1 16 ? -8.898 -9.234 -6.07 1 98.19 16 TYR B N 1
ATOM 982 C CA . TYR B 1 16 ? -7.988 -10.242 -6.59 1 98.19 16 TYR B CA 1
ATOM 983 C C . TYR B 1 16 ? -8.555 -10.906 -7.84 1 98.19 16 TYR B C 1
ATOM 985 O O . TYR B 1 16 ? -9.773 -10.938 -8.031 1 98.19 16 TYR B O 1
ATOM 993 N N . ASP B 1 17 ? -7.66 -11.344 -8.68 1 97.62 17 ASP B N 1
ATOM 994 C CA . ASP B 1 17 ? -8.125 -11.992 -9.898 1 97.62 17 ASP B CA 1
ATOM 995 C C . ASP B 1 17 ? -8.828 -13.305 -9.594 1 97.62 17 ASP B C 1
ATOM 997 O O . ASP B 1 17 ? -9.883 -13.602 -10.156 1 97.62 17 ASP B O 1
ATOM 1001 N N . PHE B 1 18 ? -8.312 -14.133 -8.75 1 96.5 18 PHE B N 1
ATOM 1002 C CA . PHE B 1 18 ? -8.953 -15.352 -8.266 1 96.5 18 PHE B CA 1
ATOM 1003 C C . PHE B 1 18 ? -8.305 -15.828 -6.973 1 96.5 18 PHE B C 1
ATOM 1005 O O . PHE B 1 18 ? -7.254 -15.312 -6.57 1 96.5 18 PHE B O 1
ATOM 1012 N N . VAL B 1 19 ? -9.031 -16.688 -6.277 1 96.12 19 VAL B N 1
ATOM 1013 C CA . VAL B 1 19 ? -8.562 -17.281 -5.027 1 96.12 19 VAL B CA 1
ATOM 1014 C C . VAL B 1 19 ? -8.578 -18.797 -5.129 1 96.12 19 VAL B C 1
ATOM 1016 O O . VAL B 1 19 ? -9.602 -19.391 -5.5 1 96.12 19 VAL B O 1
ATOM 1019 N N . LEU B 1 20 ? -7.426 -19.406 -4.836 1 94.69 20 LEU B N 1
ATOM 1020 C CA . LEU B 1 20 ? -7.32 -20.859 -4.801 1 94.69 20 LEU B CA 1
ATOM 1021 C C . LEU B 1 20 ? -7.43 -21.375 -3.373 1 94.69 20 LEU B C 1
ATOM 1023 O O . LEU B 1 20 ? -6.699 -20.938 -2.486 1 94.69 20 LEU B O 1
ATOM 1027 N N . PRO B 1 21 ? -8.367 -22.344 -3.152 1 92.62 21 PRO B N 1
ATOM 1028 C CA . PRO B 1 21 ? -8.555 -22.844 -1.791 1 92.62 21 PRO B CA 1
ATOM 1029 C C . PRO B 1 21 ? -7.371 -23.688 -1.306 1 92.62 21 PRO B C 1
ATOM 1031 O O . PRO B 1 21 ? -6.516 -24.078 -2.105 1 92.62 21 PRO B O 1
ATOM 1034 N N . PHE B 1 22 ? -7.344 -23.875 0.049 1 90.06 22 PHE B N 1
ATOM 1035 C CA . PHE B 1 22 ? -6.316 -24.719 0.657 1 90.06 22 PHE B CA 1
ATOM 1036 C C . PHE B 1 22 ? -6.398 -26.141 0.123 1 90.06 22 PHE B C 1
ATOM 1038 O O . PHE B 1 22 ? -7.477 -26.609 -0.242 1 90.06 22 PHE B O 1
ATOM 1045 N N . THR B 1 23 ? -5.316 -26.688 -0.051 1 88.75 23 THR B N 1
ATOM 1046 C CA . THR B 1 23 ? -5.191 -28.125 -0.321 1 88.75 23 THR B CA 1
ATOM 1047 C C . THR B 1 23 ? -4.344 -28.797 0.751 1 88.75 23 THR B C 1
ATOM 1049 O O . THR B 1 23 ? -3.947 -28.172 1.731 1 88.75 23 THR B O 1
ATOM 1052 N N . SER B 1 24 ? -4.184 -30.172 0.731 1 88.69 24 SER B N 1
ATOM 1053 C CA . SER B 1 24 ? -3.348 -30.875 1.691 1 88.69 24 SER B CA 1
ATOM 1054 C C . SER B 1 24 ? -1.907 -30.375 1.65 1 88.69 24 SER B C 1
ATOM 1056 O O . SER B 1 24 ? -1.17 -30.516 2.629 1 88.69 24 SER B O 1
ATOM 1058 N N . LYS B 1 25 ? -1.538 -29.734 0.571 1 86.69 25 LYS B N 1
ATOM 1059 C CA . LYS B 1 25 ? -0.137 -29.375 0.371 1 86.69 25 LYS B CA 1
ATOM 1060 C C . LYS B 1 25 ? 0.046 -27.859 0.371 1 86.69 25 LYS B C 1
ATOM 1062 O O . LYS B 1 25 ? 1.166 -27.359 0.515 1 86.69 25 LYS B O 1
ATOM 1067 N N . GLN B 1 26 ? -1.086 -27.172 0.098 1 89.81 26 GLN B N 1
ATOM 1068 C CA . GLN B 1 26 ? -0.95 -25.734 -0.099 1 89.81 26 GLN B CA 1
ATOM 1069 C C . GLN B 1 26 ? -1.983 -24.953 0.721 1 89.81 26 GLN B C 1
ATOM 1071 O O . GLN B 1 26 ? -3.143 -25.375 0.807 1 89.81 26 GLN B O 1
ATOM 1076 N N . THR B 1 27 ? -1.521 -23.812 1.197 1 92 27 THR B N 1
ATOM 1077 C CA . THR B 1 27 ? -2.449 -22.891 1.861 1 92 27 THR B CA 1
ATOM 1078 C C . THR B 1 27 ? -3.332 -22.188 0.841 1 92 27 THR B C 1
ATOM 1080 O O . THR B 1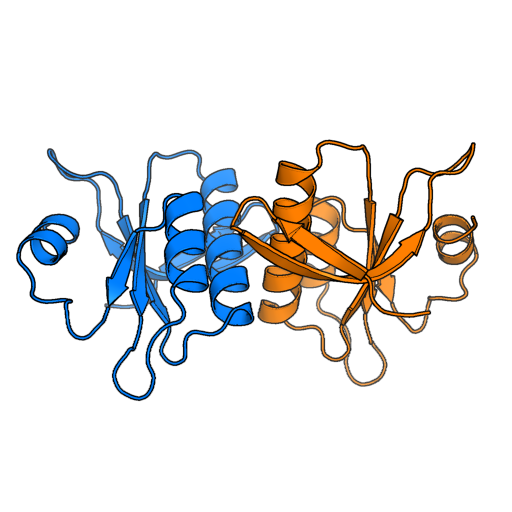 27 ? -3.197 -22.406 -0.365 1 92 27 THR B O 1
ATOM 1083 N N . GLU B 1 28 ? -4.277 -21.453 1.334 1 94.94 28 GLU B N 1
ATOM 1084 C CA . GLU B 1 28 ? -5.082 -20.609 0.45 1 94.94 28 GLU B CA 1
ATOM 1085 C C . GLU B 1 28 ? -4.215 -19.578 -0.276 1 94.94 28 GLU B C 1
ATOM 1087 O O . GLU B 1 28 ? -3.32 -18.984 0.323 1 94.94 28 GLU B O 1
ATOM 1092 N N . ARG B 1 29 ? -4.516 -19.406 -1.584 1 95.75 29 ARG B N 1
ATOM 1093 C CA . ARG B 1 29 ? -3.68 -18.516 -2.373 1 95.75 29 ARG B CA 1
ATOM 1094 C C . ARG B 1 29 ? -4.527 -17.453 -3.076 1 95.75 29 ARG B C 1
ATOM 1096 O O . ARG B 1 29 ? -5.457 -17.781 -3.814 1 95.75 29 ARG B O 1
ATOM 1103 N N . PHE B 1 30 ? -4.223 -16.234 -2.734 1 97.44 30 PHE B N 1
ATOM 1104 C CA . PHE B 1 30 ? -4.789 -15.109 -3.477 1 97.44 30 PHE B CA 1
ATOM 1105 C C . PHE B 1 30 ? -3.934 -14.781 -4.695 1 97.44 30 PHE B C 1
ATOM 1107 O O . PHE B 1 30 ? -2.707 -14.695 -4.594 1 97.44 30 PHE B O 1
ATOM 1114 N N . CYS B 1 31 ? -4.586 -14.633 -5.895 1 98 31 CYS B N 1
ATOM 1115 C CA . CYS B 1 31 ? -3.83 -14.414 -7.121 1 98 31 CYS B CA 1
ATOM 1116 C C . CYS B 1 31 ? -4.227 -13.102 -7.781 1 98 31 CYS B C 1
ATOM 1118 O O . CYS B 1 31 ? -5.414 -12.789 -7.891 1 98 31 CYS B O 1
ATOM 1120 N N . THR B 1 32 ? -3.25 -12.336 -8.141 1 98.25 32 THR B N 1
ATOM 1121 C CA . THR B 1 32 ? -3.479 -11.102 -8.891 1 98.25 32 THR B CA 1
ATOM 1122 C C . THR B 1 32 ? -2.369 -10.875 -9.914 1 98.25 32 THR B C 1
ATOM 1124 O O . THR B 1 32 ? -1.34 -11.555 -9.883 1 98.25 32 THR B O 1
ATOM 1127 N N . SER B 1 33 ? -2.613 -9.938 -10.844 1 97.88 33 SER B N 1
ATOM 1128 C CA . SER B 1 33 ? -1.63 -9.633 -11.875 1 97.88 33 SER B CA 1
ATOM 1129 C C . SER B 1 33 ? -1.39 -8.133 -11.984 1 97.88 33 SER B C 1
ATOM 1131 O O . SER B 1 33 ? -2.293 -7.332 -11.727 1 97.88 33 SER B O 1
ATOM 1133 N N . ILE B 1 34 ? -0.178 -7.785 -12.305 1 97.81 34 ILE B N 1
ATOM 1134 C CA . ILE B 1 34 ? 0.193 -6.402 -12.578 1 97.81 34 ILE B CA 1
ATOM 1135 C C . ILE B 1 34 ? 0.76 -6.289 -13.992 1 97.81 34 ILE B C 1
ATOM 1137 O O . ILE B 1 34 ? 1.837 -6.816 -14.281 1 97.81 34 ILE B O 1
ATOM 1141 N N . THR B 1 35 ? 0.127 -5.609 -14.844 1 95.88 35 THR B N 1
ATOM 1142 C CA . THR B 1 35 ? 0.469 -5.535 -16.25 1 95.88 35 THR B CA 1
ATOM 1143 C C . THR B 1 35 ? 1.648 -4.59 -16.484 1 95.88 35 THR B C 1
ATOM 1145 O O . THR B 1 35 ? 2.463 -4.809 -17.375 1 95.88 35 THR B O 1
ATOM 1148 N N . ARG B 1 36 ? 1.725 -3.465 -15.828 1 96.12 36 ARG B N 1
ATOM 1149 C CA . ARG B 1 36 ? 2.834 -2.518 -15.891 1 96.12 36 ARG B CA 1
ATOM 1150 C C . ARG B 1 36 ? 3.426 -2.281 -14.5 1 96.12 36 ARG B C 1
ATOM 1152 O O . ARG B 1 36 ? 3.125 -1.274 -13.859 1 96.12 36 ARG B O 1
ATOM 1159 N N . PRO B 1 37 ? 4.344 -3.217 -14.125 1 96.69 37 PRO B N 1
ATOM 1160 C CA . PRO B 1 37 ? 4.875 -3.139 -12.758 1 96.69 37 PRO B CA 1
ATOM 1161 C C . PRO B 1 37 ? 5.586 -1.815 -12.477 1 96.69 37 PRO B C 1
ATOM 1163 O O . PRO B 1 37 ? 6.461 -1.405 -13.25 1 96.69 37 PRO B O 1
ATOM 1166 N N . SER B 1 38 ? 5.18 -1.115 -11.555 1 96.75 38 SER B N 1
ATOM 1167 C CA . SER B 1 38 ? 5.766 0.106 -11.008 1 96.75 38 SER B CA 1
ATOM 1168 C C . SER B 1 38 ? 5.758 0.09 -9.484 1 96.75 38 SER B C 1
ATOM 1170 O O . SER B 1 38 ? 5.098 -0.75 -8.867 1 96.75 38 SER B O 1
ATOM 1172 N N . GLN B 1 39 ? 6.527 0.898 -8.898 1 97.31 39 GLN B N 1
ATOM 1173 C CA . GLN B 1 39 ? 6.574 0.936 -7.441 1 97.31 39 GLN B CA 1
ATOM 1174 C C . GLN B 1 39 ? 5.195 1.235 -6.855 1 97.31 39 GLN B C 1
ATOM 1176 O O . GLN B 1 39 ? 4.809 0.654 -5.844 1 97.31 39 GLN B O 1
ATOM 1181 N N . ARG B 1 40 ? 4.488 2.115 -7.469 1 96.94 40 ARG B N 1
ATOM 1182 C CA . ARG B 1 40 ? 3.164 2.482 -6.984 1 96.94 40 ARG B CA 1
ATOM 1183 C C . ARG B 1 40 ? 2.223 1.282 -7 1 96.94 40 ARG B C 1
ATOM 1185 O O . ARG B 1 40 ? 1.517 1.027 -6.023 1 96.94 40 ARG B O 1
ATOM 1192 N N . LEU B 1 41 ? 2.211 0.591 -8.094 1 97.81 41 LEU B N 1
ATOM 1193 C CA . LEU B 1 41 ? 1.311 -0.548 -8.227 1 97.81 41 LEU B CA 1
ATOM 1194 C C . LEU B 1 41 ? 1.7 -1.667 -7.27 1 97.81 41 LEU B C 1
ATOM 1196 O O . LEU B 1 41 ? 0.832 -2.312 -6.676 1 97.81 41 LEU B O 1
ATOM 1200 N N . ILE B 1 42 ? 3.01 -1.853 -7.102 1 98.62 42 ILE B N 1
ATOM 1201 C CA . ILE B 1 42 ? 3.498 -2.854 -6.156 1 98.62 42 ILE B CA 1
ATOM 1202 C C . ILE B 1 42 ? 3.102 -2.461 -4.734 1 98.62 42 ILE B C 1
ATOM 1204 O O . ILE B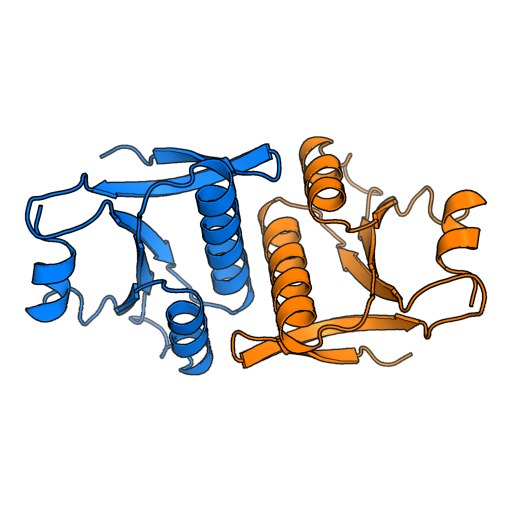 1 42 ? 2.582 -3.287 -3.98 1 98.62 42 ILE B O 1
ATOM 1208 N N . SER B 1 43 ? 3.297 -1.207 -4.441 1 98.69 43 SER B N 1
ATOM 1209 C CA . SER B 1 43 ? 2.941 -0.701 -3.121 1 98.69 43 SER B CA 1
ATOM 1210 C C . SER B 1 43 ? 1.45 -0.869 -2.848 1 98.69 43 SER B C 1
ATOM 1212 O O . SER B 1 43 ? 1.06 -1.347 -1.78 1 98.69 43 SER B O 1
ATOM 1214 N N . SER B 1 44 ? 0.644 -0.48 -3.768 1 98.5 44 SER B N 1
ATOM 1215 C CA . SER B 1 44 ? -0.8 -0.608 -3.598 1 98.5 44 SER B CA 1
ATOM 1216 C C . SER B 1 44 ? -1.211 -2.068 -3.439 1 98.5 44 SER B C 1
ATOM 1218 O O . SER B 1 44 ? -2.08 -2.389 -2.627 1 98.5 44 SER B O 1
ATOM 1220 N N . THR B 1 45 ? -0.649 -2.932 -4.219 1 98.69 45 THR B N 1
ATOM 1221 C CA . THR B 1 45 ? -0.922 -4.363 -4.156 1 98.69 45 THR B CA 1
ATOM 1222 C C . THR B 1 45 ? -0.528 -4.93 -2.793 1 98.69 45 THR B C 1
ATOM 1224 O O . THR B 1 45 ? -1.302 -5.66 -2.172 1 98.69 45 THR B O 1
ATOM 1227 N N . LEU B 1 46 ? 0.669 -4.543 -2.338 1 98.75 46 LEU B N 1
ATOM 1228 C CA . LEU B 1 46 ? 1.155 -5.031 -1.052 1 98.75 46 LEU B CA 1
ATOM 1229 C C . LEU B 1 46 ? 0.297 -4.496 0.09 1 98.75 46 LEU B C 1
ATOM 1231 O O . LEU B 1 46 ? 0.037 -5.211 1.062 1 98.75 46 LEU B O 1
ATOM 1235 N N . PHE B 1 47 ? -0.142 -3.305 -0.044 1 98.69 47 PHE B N 1
ATOM 1236 C CA . PHE B 1 47 ? -1.051 -2.779 0.967 1 98.69 47 PHE B CA 1
ATOM 1237 C C . PHE B 1 47 ? -2.336 -3.596 1.018 1 98.69 47 PHE B C 1
ATOM 1239 O O . PHE B 1 47 ? -2.77 -4.016 2.094 1 98.69 47 PHE B O 1
ATOM 1246 N N . SER B 1 48 ? -2.928 -3.74 -0.183 1 98.5 48 SER B N 1
ATOM 1247 C CA . SER B 1 48 ? -4.164 -4.516 -0.247 1 98.5 48 SER B CA 1
ATOM 1248 C C . SER B 1 48 ? -3.988 -5.887 0.396 1 98.5 48 SER B C 1
ATOM 1250 O O . SER B 1 48 ? -4.871 -6.359 1.113 1 98.5 48 SER B O 1
ATOM 1252 N N . TRP B 1 49 ? -2.891 -6.449 0.179 1 98.06 49 TRP B N 1
ATOM 1253 C CA . TRP B 1 49 ? -2.607 -7.777 0.713 1 98.06 49 TRP B CA 1
ATOM 1254 C C . TRP B 1 49 ? -2.496 -7.742 2.234 1 98.06 49 TRP B C 1
ATOM 1256 O O . TRP B 1 49 ? -3.156 -8.516 2.93 1 98.06 49 TRP B O 1
ATOM 1266 N N . GLU B 1 50 ? -1.696 -6.836 2.768 1 97.5 50 GLU B N 1
ATOM 1267 C CA . GLU B 1 50 ? -1.545 -6.695 4.211 1 97.5 50 GLU B CA 1
ATOM 1268 C C . GLU B 1 50 ? -2.877 -6.352 4.875 1 97.5 50 GLU B C 1
ATOM 1270 O O . GLU B 1 50 ? -3.207 -6.895 5.934 1 97.5 50 GLU B O 1
ATOM 1275 N N . ASP B 1 51 ? -3.564 -5.488 4.215 1 97.88 51 ASP B N 1
ATOM 1276 C CA . ASP B 1 51 ? -4.863 -5.035 4.699 1 97.88 51 ASP B CA 1
ATOM 1277 C C . ASP B 1 51 ? -5.852 -6.195 4.789 1 97.88 51 ASP B C 1
ATOM 1279 O O . ASP B 1 51 ? -6.578 -6.324 5.777 1 97.88 51 ASP B O 1
ATOM 1283 N N . THR B 1 52 ? -5.891 -7.008 3.791 1 97.5 52 THR B N 1
ATOM 1284 C CA . THR B 1 52 ? -6.734 -8.195 3.738 1 97.5 52 THR B CA 1
ATOM 1285 C C . THR B 1 52 ? -6.332 -9.195 4.82 1 97.5 52 THR B C 1
ATOM 1287 O O . THR B 1 52 ? -7.184 -9.711 5.547 1 97.5 52 THR B O 1
ATOM 1290 N N . GLN B 1 53 ? -5.059 -9.43 4.941 1 95.88 53 GLN B N 1
ATOM 1291 C CA . GLN B 1 53 ? -4.547 -10.422 5.883 1 95.88 53 GLN B CA 1
ATOM 1292 C C . GLN B 1 53 ? -4.871 -10.023 7.32 1 95.88 53 GLN B C 1
ATOM 1294 O O . GLN B 1 53 ? -5.223 -10.883 8.141 1 95.88 53 GLN B O 1
ATOM 1299 N N . THR B 1 54 ? -4.711 -8.789 7.59 1 95.38 54 THR B N 1
ATOM 1300 C CA . THR B 1 54 ? -4.949 -8.297 8.945 1 95.38 54 THR B CA 1
ATOM 1301 C C . THR B 1 54 ? -6.414 -8.469 9.336 1 95.38 54 THR B C 1
ATOM 1303 O O . THR B 1 54 ? -6.73 -8.711 10.5 1 95.38 54 THR B O 1
ATOM 1306 N N . ALA B 1 55 ? -7.254 -8.398 8.375 1 95.38 55 ALA B N 1
ATOM 1307 C CA . ALA B 1 55 ? -8.688 -8.516 8.633 1 95.38 55 ALA B CA 1
ATOM 1308 C C . ALA B 1 55 ? -9.109 -9.977 8.75 1 95.38 55 ALA B C 1
ATOM 1310 O O . ALA B 1 55 ? -10.102 -10.297 9.414 1 95.38 55 ALA B O 1
ATOM 1311 N N . ARG B 1 56 ? -8.57 -10.953 8.055 1 90.5 56 ARG B N 1
ATOM 1312 C CA . ARG B 1 56 ? -9.023 -12.336 7.938 1 90.5 56 ARG B CA 1
ATOM 1313 C C . ARG B 1 56 ? -8.234 -13.25 8.859 1 90.5 56 ARG B C 1
ATOM 1315 O O . ARG B 1 56 ? -8.75 -14.266 9.336 1 90.5 56 ARG B O 1
ATOM 1322 N N . LYS B 1 57 ? -7.168 -13.117 9.211 1 86 57 LYS B N 1
ATOM 1323 C CA . LYS B 1 57 ? -6.285 -13.859 10.102 1 86 57 LYS B CA 1
ATOM 1324 C C . LYS B 1 57 ? -6.184 -15.32 9.688 1 86 57 LYS B C 1
ATOM 1326 O O . LYS B 1 57 ? -6.023 -16.203 10.539 1 86 57 LYS B O 1
ATOM 1331 N N . THR B 1 58 ? -6.492 -15.867 8.531 1 89 58 THR B N 1
ATOM 1332 C CA . THR B 1 58 ? -6.297 -17.203 7.977 1 89 58 THR B CA 1
ATOM 1333 C C . THR B 1 58 ? -4.965 -17.281 7.234 1 89 58 THR B C 1
ATOM 1335 O O . THR B 1 58 ? -4.605 -16.375 6.492 1 89 58 THR B O 1
ATOM 1338 N N . PRO B 1 59 ? -4.277 -18.328 7.547 1 91.31 59 PRO B N 1
ATOM 1339 C CA . PRO B 1 59 ? -3.023 -18.484 6.805 1 91.31 59 PRO B CA 1
ATOM 1340 C C . PRO B 1 59 ? -3.23 -18.5 5.293 1 91.31 59 PRO B C 1
ATOM 1342 O O . PRO B 1 59 ? -3.953 -19.344 4.77 1 91.31 59 PRO B O 1
ATOM 1345 N N . SER B 1 60 ? -2.791 -17.531 4.609 1 94.62 60 SER B N 1
ATOM 1346 C CA . SER B 1 60 ? -2.904 -17.375 3.16 1 94.62 60 SER B CA 1
ATOM 1347 C C . SER B 1 60 ? -1.634 -16.781 2.562 1 94.62 60 SER B C 1
ATOM 1349 O O . SER B 1 60 ? -0.771 -16.297 3.289 1 94.62 60 SER B O 1
ATOM 1351 N N . GLU B 1 61 ? -1.528 -16.969 1.246 1 95.25 61 GLU B N 1
ATOM 1352 C CA . GLU B 1 61 ? -0.411 -16.391 0.507 1 95.25 61 GLU B CA 1
ATOM 1353 C C . GLU B 1 61 ? -0.9 -15.602 -0.709 1 95.25 61 GLU B C 1
ATOM 1355 O O . GLU B 1 61 ? -1.949 -15.914 -1.275 1 95.25 61 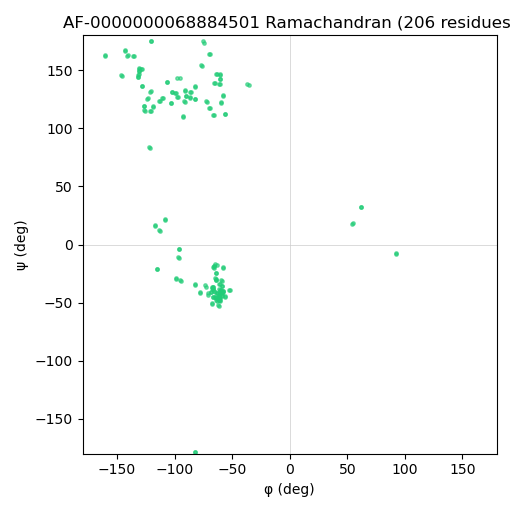GLU B O 1
ATOM 1360 N N . LEU B 1 62 ? -0.122 -14.625 -1.037 1 98.06 62 LEU B N 1
ATOM 1361 C CA . LEU B 1 62 ? -0.4 -13.883 -2.26 1 98.06 62 LEU B CA 1
ATOM 1362 C C . LEU B 1 62 ? 0.541 -14.305 -3.381 1 98.06 62 LEU B C 1
ATOM 1364 O O . LEU B 1 62 ? 1.746 -14.453 -3.164 1 98.06 62 LEU B O 1
ATOM 1368 N N . VAL B 1 63 ? -0.027 -14.586 -4.531 1 98.06 63 VAL B N 1
ATOM 1369 C CA . VAL B 1 63 ? 0.732 -14.82 -5.758 1 98.06 63 VAL B CA 1
ATOM 1370 C C . VAL B 1 63 ? 0.507 -13.664 -6.73 1 98.06 63 VAL B C 1
ATOM 1372 O O . VAL B 1 63 ? -0.635 -13.336 -7.066 1 98.06 63 VAL B O 1
ATOM 1375 N N . VAL B 1 64 ? 1.646 -13.055 -7.188 1 98.62 64 VAL B N 1
ATOM 1376 C CA . VAL B 1 64 ? 1.531 -11.898 -8.07 1 98.62 64 VAL B CA 1
ATOM 1377 C C . VAL B 1 64 ? 2.188 -12.211 -9.414 1 98.62 64 VAL B C 1
ATOM 1379 O O . VAL B 1 64 ? 3.396 -12.445 -9.484 1 98.62 64 VAL B O 1
ATOM 1382 N N . PHE B 1 65 ? 1.375 -12.156 -10.43 1 98.12 65 PHE B N 1
ATOM 1383 C CA . PHE B 1 65 ? 1.895 -12.281 -11.781 1 98.12 65 PHE B CA 1
ATOM 1384 C C . PHE B 1 65 ? 2.34 -10.93 -12.32 1 98.12 65 PHE B C 1
ATOM 1386 O O . PHE B 1 65 ? 1.583 -9.953 -12.273 1 98.12 65 PHE B O 1
ATOM 1393 N N . LEU B 1 66 ? 3.592 -10.867 -12.781 1 98.25 66 LEU B N 1
ATOM 1394 C CA . LEU B 1 66 ? 4.164 -9.617 -13.273 1 98.25 66 LEU B CA 1
ATOM 1395 C C . LEU B 1 66 ? 4.414 -9.688 -14.773 1 98.25 66 LEU B C 1
ATOM 1397 O O . LEU B 1 66 ? 5.121 -10.586 -15.25 1 98.25 66 LEU B O 1
ATOM 1401 N N . ASN B 1 67 ? 3.82 -8.758 -15.461 1 97.38 67 ASN B N 1
ATOM 1402 C CA . ASN B 1 67 ? 4.078 -8.688 -16.891 1 97.38 67 ASN B CA 1
ATOM 1403 C C . ASN B 1 67 ? 5.504 -8.219 -17.188 1 97.38 67 ASN B C 1
ATOM 1405 O O . ASN B 1 67 ? 5.891 -7.117 -16.797 1 97.38 67 ASN B O 1
ATOM 1409 N N . ASP B 1 68 ? 6.281 -8.992 -17.797 1 96.38 68 ASP B N 1
ATOM 1410 C CA . ASP B 1 68 ? 7.668 -8.664 -18.109 1 96.38 68 ASP B CA 1
ATOM 1411 C C . ASP B 1 68 ? 7.898 -8.625 -19.609 1 96.38 68 ASP B C 1
ATOM 1413 O O . ASP B 1 68 ? 9.031 -8.734 -20.078 1 96.38 68 ASP B O 1
ATOM 1417 N N . SER B 1 69 ? 6.82 -8.547 -20.375 1 93.62 69 SER B N 1
ATOM 1418 C CA . SER B 1 69 ? 6.898 -8.633 -21.828 1 93.62 69 SER B CA 1
ATOM 1419 C C . SER B 1 69 ? 7.531 -7.383 -22.422 1 93.62 69 SER B C 1
ATOM 1421 O O . S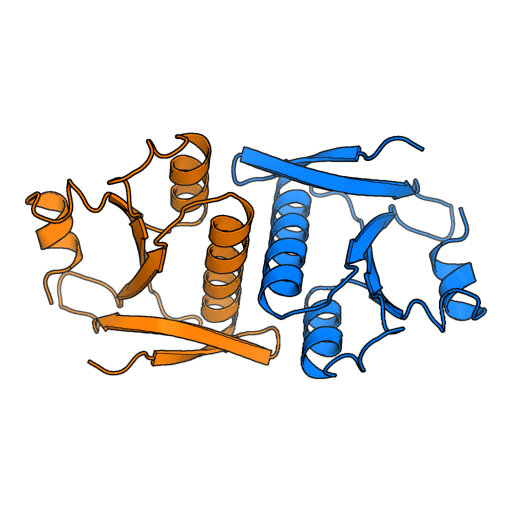ER B 1 69 ? 8.367 -7.469 -23.328 1 93.62 69 SER B O 1
ATOM 1423 N N . ASP B 1 70 ? 7.168 -6.152 -21.953 1 90.88 70 ASP B N 1
ATOM 1424 C CA . ASP B 1 70 ? 7.598 -4.887 -22.547 1 90.88 70 ASP B CA 1
ATOM 1425 C C . ASP B 1 70 ? 8.844 -4.352 -21.844 1 90.88 70 ASP B C 1
ATOM 1427 O O . ASP B 1 70 ? 9.617 -3.598 -22.438 1 90.88 70 ASP B O 1
ATOM 1431 N N . ARG B 1 71 ? 8.969 -4.598 -20.672 1 90.62 71 ARG B N 1
ATOM 1432 C CA . ARG B 1 71 ? 10.07 -4.059 -19.875 1 90.62 71 ARG B CA 1
ATOM 1433 C C . ARG B 1 71 ? 10.523 -5.051 -18.812 1 90.62 71 ARG B C 1
ATOM 1435 O O . ARG B 1 71 ? 9.719 -5.824 -18.297 1 90.62 71 ARG B O 1
ATOM 1442 N N . ARG B 1 72 ? 11.891 -4.953 -18.641 1 93.81 72 ARG B N 1
ATOM 1443 C CA . ARG B 1 72 ? 12.422 -5.727 -17.516 1 93.81 72 ARG B CA 1
ATOM 1444 C C . ARG B 1 72 ? 11.867 -5.215 -16.188 1 93.81 72 ARG B C 1
ATOM 1446 O O . ARG B 1 72 ? 11.688 -4.008 -16.016 1 93.81 72 ARG B O 1
ATOM 1453 N N . ILE B 1 73 ? 11.703 -6.152 -15.297 1 95.94 73 ILE B N 1
ATOM 1454 C CA . ILE B 1 73 ? 11.188 -5.785 -13.984 1 95.94 73 ILE B CA 1
ATOM 1455 C C . ILE B 1 73 ? 12.344 -5.449 -13.047 1 95.94 73 ILE B C 1
ATOM 1457 O O . ILE B 1 73 ? 13.305 -6.207 -12.945 1 95.94 73 ILE B O 1
ATOM 1461 N N . ASP B 1 74 ? 12.258 -4.293 -12.43 1 95.75 74 ASP B N 1
ATOM 1462 C CA . ASP B 1 74 ? 13.258 -3.891 -11.438 1 95.75 74 ASP B CA 1
ATOM 1463 C C . ASP B 1 74 ? 13.336 -4.898 -10.297 1 95.75 74 ASP B C 1
ATOM 1465 O O . ASP B 1 74 ? 12.32 -5.246 -9.695 1 95.75 74 ASP B O 1
ATOM 1469 N N . ASN B 1 75 ? 14.523 -5.359 -9.984 1 96.62 75 ASN B N 1
ATOM 1470 C CA . ASN B 1 75 ? 14.719 -6.359 -8.945 1 96.62 75 ASN B CA 1
ATOM 1471 C C . ASN B 1 75 ? 14.211 -5.867 -7.59 1 96.62 75 ASN B C 1
ATOM 1473 O O . ASN B 1 75 ? 13.766 -6.664 -6.762 1 96.62 75 ASN B O 1
ATOM 1477 N N . GLN B 1 76 ? 14.266 -4.602 -7.344 1 97.81 76 GLN B N 1
ATOM 1478 C CA . GLN B 1 76 ? 13.789 -4.047 -6.086 1 97.81 76 GLN B CA 1
ATOM 1479 C C . GLN B 1 76 ? 12.297 -4.32 -5.895 1 97.81 76 GLN B C 1
ATOM 1481 O O . GLN B 1 76 ? 11.836 -4.527 -4.77 1 97.81 76 GLN B O 1
ATOM 1486 N N . LEU B 1 77 ? 11.578 -4.316 -6.984 1 98.31 77 LEU B N 1
ATOM 1487 C CA . LEU B 1 77 ? 10.148 -4.598 -6.918 1 98.31 77 LEU B CA 1
ATOM 1488 C C . LEU B 1 77 ? 9.898 -6.055 -6.543 1 98.31 77 LEU B C 1
ATOM 1490 O O . LEU B 1 77 ? 9.023 -6.348 -5.727 1 98.31 77 LEU B O 1
ATOM 1494 N N . ILE B 1 78 ? 10.695 -6.918 -7.125 1 98.12 78 ILE B N 1
ATOM 1495 C CA . ILE B 1 78 ? 10.609 -8.344 -6.824 1 98.12 78 ILE B CA 1
ATOM 1496 C C . ILE B 1 78 ? 10.945 -8.578 -5.355 1 98.12 78 ILE B C 1
ATOM 1498 O O . ILE B 1 78 ? 10.211 -9.273 -4.648 1 98.12 78 ILE B O 1
ATOM 1502 N N . THR B 1 79 ? 12.008 -8.016 -4.918 1 98.25 79 THR B N 1
ATOM 1503 C CA . THR B 1 79 ? 12.461 -8.156 -3.541 1 98.25 79 THR B CA 1
ATOM 1504 C C . THR B 1 79 ? 11.406 -7.641 -2.568 1 98.25 79 THR B C 1
ATOM 1506 O O . THR B 1 79 ? 11.172 -8.234 -1.514 1 98.25 79 THR B O 1
ATOM 1509 N N . ALA B 1 80 ? 10.742 -6.543 -2.904 1 98.62 80 ALA B N 1
ATOM 1510 C CA . ALA B 1 80 ? 9.695 -5.977 -2.059 1 98.62 80 ALA B CA 1
ATOM 1511 C C . ALA B 1 80 ? 8.547 -6.961 -1.878 1 98.62 80 ALA B C 1
ATOM 1513 O O . ALA B 1 80 ? 8.055 -7.156 -0.763 1 98.62 80 ALA B O 1
ATOM 1514 N N . LEU B 1 81 ? 8.125 -7.57 -2.947 1 98.62 81 LEU B N 1
ATOM 1515 C CA . LEU B 1 81 ? 7.066 -8.57 -2.883 1 98.62 81 LEU B CA 1
ATOM 1516 C C . LEU B 1 81 ? 7.457 -9.719 -1.955 1 98.62 81 LEU B C 1
ATOM 1518 O O . LEU B 1 81 ? 6.672 -10.117 -1.092 1 98.62 81 LEU B O 1
ATOM 1522 N N . GLU B 1 82 ? 8.648 -10.125 -2.105 1 97.81 82 GLU B N 1
ATOM 1523 C CA . GLU B 1 82 ? 9.133 -11.266 -1.33 1 97.81 82 GLU B CA 1
ATOM 1524 C C . GLU B 1 82 ? 9.227 -10.922 0.154 1 97.81 82 GLU B C 1
ATOM 1526 O O . GLU B 1 82 ? 8.938 -11.758 1.01 1 97.81 82 GLU B O 1
ATOM 1531 N N . LYS B 1 83 ? 9.609 -9.758 0.493 1 97.5 83 LYS B N 1
ATOM 1532 C CA . LYS B 1 83 ? 9.75 -9.328 1.88 1 97.5 83 LYS B CA 1
ATOM 1533 C C . LYS B 1 83 ? 8.398 -9.328 2.596 1 97.5 83 LYS B C 1
ATOM 1535 O O . LYS B 1 83 ? 8.344 -9.469 3.818 1 97.5 83 LYS B O 1
ATOM 1540 N N . TYR B 1 84 ? 7.348 -9.211 1.888 1 96.88 84 TYR B N 1
ATOM 1541 C CA . TYR B 1 84 ? 6.012 -9.18 2.469 1 96.88 84 TYR B CA 1
ATOM 1542 C C . TYR B 1 84 ? 5.262 -10.477 2.17 1 96.88 84 TYR B C 1
ATOM 1544 O O . TYR B 1 84 ? 4.031 -10.492 2.125 1 96.88 84 TYR B O 1
ATOM 1552 N N . ASN B 1 85 ? 5.973 -11.484 1.866 1 93.38 85 ASN B N 1
ATOM 1553 C CA . ASN B 1 85 ? 5.484 -12.844 1.678 1 93.38 85 ASN B CA 1
ATOM 1554 C C . ASN B 1 85 ? 4.492 -12.93 0.521 1 93.38 85 ASN B C 1
ATOM 1556 O O . ASN B 1 85 ? 3.469 -13.609 0.623 1 93.38 85 ASN B O 1
ATOM 1560 N N . ALA B 1 86 ? 4.715 -12.117 -0.442 1 98.06 86 ALA B N 1
ATOM 1561 C CA . ALA B 1 86 ? 4.051 -12.242 -1.738 1 98.06 86 ALA B CA 1
ATOM 1562 C C . ALA B 1 86 ? 4.965 -12.914 -2.76 1 98.06 86 ALA B C 1
ATOM 1564 O O . ALA B 1 86 ? 6.125 -12.523 -2.916 1 98.06 86 ALA B O 1
ATOM 1565 N N . TYR B 1 87 ? 4.422 -13.891 -3.416 1 97.81 87 TYR B N 1
ATOM 1566 C CA . TYR B 1 87 ? 5.223 -14.688 -4.336 1 97.81 87 TYR B CA 1
ATOM 1567 C C . TYR B 1 87 ? 5.133 -14.133 -5.754 1 97.81 87 TYR B C 1
ATOM 1569 O O . TYR B 1 87 ? 4.102 -14.281 -6.418 1 97.81 87 TYR B O 1
ATOM 1577 N N . PRO B 1 88 ? 6.254 -13.555 -6.234 1 98.25 88 PRO B N 1
ATOM 1578 C CA . PRO B 1 88 ? 6.223 -12.992 -7.59 1 98.25 88 PRO B CA 1
ATOM 1579 C C . PRO B 1 88 ? 6.449 -14.055 -8.672 1 98.25 88 PRO B C 1
ATOM 1581 O O . PRO B 1 88 ? 7.316 -14.914 -8.516 1 98.25 88 PRO B O 1
ATOM 1584 N N . ILE B 1 89 ? 5.664 -14 -9.734 1 97.69 89 ILE B N 1
ATOM 1585 C CA . ILE B 1 89 ? 5.832 -14.828 -10.922 1 97.69 89 ILE B CA 1
ATOM 1586 C C . ILE B 1 89 ? 5.895 -13.938 -12.164 1 97.69 89 ILE B C 1
ATOM 1588 O O . ILE B 1 89 ? 4.922 -13.266 -12.5 1 97.69 89 ILE B O 1
ATOM 1592 N N . LYS B 1 90 ? 7.102 -13.992 -12.797 1 97.25 90 LYS B N 1
ATOM 1593 C CA . LYS B 1 90 ? 7.164 -13.336 -14.102 1 97.25 90 LYS B CA 1
ATOM 1594 C C . LYS B 1 90 ? 6.277 -14.047 -15.117 1 97.25 90 LYS B C 1
ATOM 1596 O O . LYS B 1 90 ? 6.246 -15.273 -15.172 1 97.25 90 LYS B O 1
ATOM 1601 N N . TRP B 1 91 ? 5.66 -13.227 -15.852 1 95.44 91 TRP B N 1
ATOM 1602 C CA . TRP B 1 91 ? 4.742 -13.805 -16.828 1 95.44 91 TRP B CA 1
ATOM 1603 C C . TRP B 1 91 ? 5.477 -14.766 -17.766 1 95.44 91 TRP B C 1
ATOM 1605 O O . TRP B 1 91 ? 4.973 -15.844 -18.078 1 95.44 91 TRP B O 1
ATOM 1615 N N . SER B 1 92 ? 6.621 -14.469 -18.203 1 95.44 92 SER B N 1
ATOM 1616 C CA . SER B 1 92 ? 7.438 -15.281 -19.109 1 95.44 92 SER B CA 1
ATOM 1617 C C . SER B 1 92 ? 7.844 -16.594 -18.453 1 95.44 92 SER B C 1
ATOM 1619 O O . SER B 1 92 ? 8.273 -17.531 -19.141 1 95.44 92 SER B O 1
ATOM 1621 N N . GLU B 1 93 ? 7.738 -16.688 -17.141 1 94.5 93 GLU B N 1
ATOM 1622 C CA . GLU B 1 93 ? 8.18 -17.859 -16.391 1 94.5 93 GLU B CA 1
ATOM 1623 C C . GLU B 1 93 ? 7 -18.609 -15.773 1 94.5 93 GLU B C 1
ATOM 1625 O O . GLU B 1 93 ? 7.188 -19.5 -14.938 1 94.5 93 GLU B O 1
ATOM 1630 N N . ARG B 1 94 ? 5.812 -18.266 -16.172 1 91.69 94 ARG B N 1
ATOM 1631 C CA . ARG B 1 94 ? 4.613 -18.75 -15.492 1 91.69 94 ARG B CA 1
ATOM 1632 C C . ARG B 1 94 ? 4.469 -20.266 -15.672 1 91.69 94 ARG B C 1
ATOM 1634 O O . ARG B 1 94 ? 3.855 -20.938 -14.836 1 91.69 94 ARG B O 1
ATOM 1641 N N . GLU B 1 95 ? 5.145 -20.875 -16.703 1 92.62 95 GLU B N 1
ATOM 1642 C CA . GLU B 1 95 ? 4.977 -22.297 -17 1 92.62 95 GLU B CA 1
ATOM 1643 C C . GLU B 1 95 ? 6.074 -23.125 -16.344 1 92.62 95 GLU B C 1
ATOM 1645 O O . GLU B 1 95 ? 6.059 -24.359 -16.438 1 92.62 95 GLU B O 1
ATOM 1650 N N . PHE B 1 96 ? 6.945 -22.469 -15.742 1 92.44 96 PHE B N 1
ATOM 1651 C CA . PHE B 1 96 ? 7.984 -23.219 -15.039 1 92.44 96 PHE B CA 1
ATOM 1652 C C . PHE B 1 96 ? 7.379 -24.109 -13.969 1 92.44 96 PHE B C 1
ATOM 1654 O O . PHE B 1 96 ? 6.406 -23.734 -13.32 1 92.44 96 PHE B O 1
ATOM 1661 N N . LYS B 1 97 ? 7.996 -25.266 -13.758 1 91.31 97 LYS B N 1
ATOM 1662 C CA . LYS B 1 97 ? 7.477 -26.297 -12.867 1 91.31 97 LYS B CA 1
ATOM 1663 C C . LYS B 1 97 ? 7.242 -25.75 -11.461 1 91.31 97 LYS B C 1
ATOM 1665 O O . LYS B 1 97 ? 6.234 -26.047 -10.828 1 91.31 97 LYS B O 1
ATOM 1670 N N . GLU B 1 98 ? 8.125 -25.016 -10.953 1 90.94 98 GLU B N 1
ATOM 1671 C CA . GLU B 1 98 ? 8.023 -24.469 -9.609 1 90.94 98 GLU B CA 1
ATOM 1672 C C . GLU B 1 98 ? 6.797 -23.562 -9.469 1 90.94 98 GLU B C 1
ATOM 1674 O O . GLU B 1 98 ? 6.137 -23.562 -8.43 1 90.94 98 GLU B O 1
ATOM 1679 N N . ASN B 1 99 ? 6.504 -22.781 -10.508 1 92.88 99 ASN B N 1
ATOM 1680 C CA . ASN B 1 99 ? 5.355 -21.891 -10.492 1 92.88 99 ASN B CA 1
ATOM 1681 C C . ASN B 1 99 ? 4.043 -22.641 -10.641 1 92.88 99 ASN B C 1
ATOM 1683 O O . ASN B 1 99 ? 3.051 -22.312 -9.992 1 92.88 99 ASN B O 1
ATOM 1687 N N . LEU B 1 100 ? 4.125 -23.703 -11.445 1 90.38 100 LEU B N 1
ATOM 1688 C CA . LEU B 1 100 ? 2.963 -24.578 -11.609 1 90.38 100 LEU B CA 1
ATOM 1689 C C . LEU B 1 100 ? 2.631 -25.297 -10.305 1 90.38 100 LEU B C 1
ATOM 1691 O O . LEU B 1 100 ? 1.458 -25.453 -9.961 1 90.38 100 LEU B O 1
ATOM 1695 N N . TYR B 1 101 ? 3.627 -25.703 -9.641 1 88.69 101 TYR B N 1
ATOM 1696 C CA . TYR B 1 101 ? 3.432 -26.344 -8.344 1 88.69 101 TYR B CA 1
ATOM 1697 C C . TYR B 1 101 ? 2.748 -25.406 -7.359 1 88.69 101 TYR B C 1
ATOM 1699 O O . TYR B 1 101 ? 1.837 -25.812 -6.637 1 88.69 101 TYR B O 1
ATOM 1707 N N . LYS B 1 102 ? 3.139 -24.109 -7.371 1 89.44 102 LYS B N 1
ATOM 1708 C CA . LYS B 1 102 ? 2.59 -23.094 -6.469 1 89.44 102 LYS B CA 1
ATOM 1709 C C . LYS B 1 102 ? 1.104 -22.859 -6.738 1 89.44 102 LYS B C 1
ATOM 1711 O O . LYS B 1 102 ? 0.335 -22.594 -5.812 1 89.44 102 LYS B O 1
ATOM 1716 N N . LEU B 1 103 ? 0.698 -23.062 -7.914 1 89 103 LEU B N 1
ATOM 1717 C CA . LEU B 1 103 ? -0.681 -22.797 -8.305 1 89 103 LEU B CA 1
ATOM 1718 C C . LEU B 1 103 ? -1.515 -24.078 -8.266 1 89 103 LEU B C 1
ATOM 1720 O O . LEU B 1 103 ? -2.736 -24.031 -8.43 1 89 103 LEU B O 1
ATOM 1724 N N . ALA B 1 104 ? -0.842 -25.203 -8.117 1 83.19 104 ALA B N 1
ATOM 1725 C CA . ALA B 1 104 ? -1.509 -26.5 -8.188 1 83.19 104 ALA B CA 1
ATOM 1726 C C . ALA B 1 104 ? -2.467 -26.688 -7.016 1 83.19 104 ALA B C 1
ATOM 1728 O O . ALA B 1 104 ? -2.123 -26.375 -5.871 1 83.19 104 ALA B O 1
ATOM 1729 N N . SER B 1 105 ? -3.863 -26.719 -7.258 1 67.5 105 SER B N 1
ATOM 1730 C CA . SER B 1 105 ? -4.953 -26.984 -6.324 1 67.5 105 SER B CA 1
ATOM 1731 C C . SER B 1 105 ? -5 -28.453 -5.922 1 67.5 105 SER B C 1
ATOM 1733 O O . SER B 1 105 ? -4.676 -29.328 -6.723 1 67.5 105 SER B O 1
#

Foldseek 3Di:
DCWDWDQFPVRDIQIARDWDPDDPVAHIETEHEDQDDDPVVLVVNLCSVVRRCVRPVGDYEYEYEYEPPPHHDDVVSCVVCVVSRHHYDYPVCCPPPVNCVNVPD/DCWDWDQFPVRDIQIARDWDPDDPVAHIETEHEDQDDDPVVLVVNLCSVVRRCVRPVGDYEYEYEYEPPPHHDDVVSCVVCVVSRHHYDYPVCCPPPVNCVNVPD

Solvent-accessible surface area (backbone atoms only — not comparable to full-atom values): 11659 Å² total; per-residue (Å²): 127,74,62,40,75,42,65,20,64,42,65,47,78,32,76,29,48,39,73,46,66,61,46,101,87,38,64,26,33,42,30,38,74,37,74,75,77,41,71,59,59,50,31,21,51,52,27,40,49,54,30,36,46,71,53,64,74,60,83,62,38,41,38,38,37,33,45,48,85,90,45,84,74,59,63,63,60,54,47,27,36,47,69,70,60,24,45,77,36,46,51,92,49,51,80,39,66,72,48,43,57,72,66,58,115,127,74,60,41,76,44,63,20,63,44,64,48,79,32,76,29,49,37,72,43,65,61,45,102,86,37,63,27,33,41,31,38,74,38,74,76,78,41,71,59,58,51,30,22,51,51,26,41,48,53,28,36,46,72,52,64,75,61,82,62,38,40,37,37,36,33,45,48,85,91,43,85,75,60,64,64,61,54,47,26,35,48,69,70,59,25,45,76,35,47,50,91,50,51,80,38,67,72,49,44,58,72,65,57,114

InterPro domains:
  IPR014961 Domain of unknown function DUF1829 [PF08862] (8-94)